Protein AF-A0A521Y432-F1 (afdb_monomer_lite)

Foldseek 3Di:
DPPPPAQPLPVQLVVCVVVVDDSVVSSVVSVVVRVVVVCCVPPVDDDPVNVVVVVVVVVVVVVVVVVVVVVVVVVVVVVVVVVVVVVVVVVVVVVVVVVVVVVVVVVVVVVVVVVVVVVVVVVVVVVVVVVVVVVVVVVVVVVVVVVVVVVVVVVVVVVVVVVVVVVVVVVVVVVVVVVVVVVVVVVVVVVVVVVVVVVD

Radius of gyration: 79.86 Å; chains: 1; bounding box: 146×49×210 Å

Sequence (200 aa):
MKARISFDTLAYANRLKAAGVDPKAAEAQAEVNADMIATLLNDALATKQDISELSLSTKQDIAEVNIQIRKVHSELIQEIKNTRSDLEHQIKEVRSDLEHQITETRSGLEKQIHETRSSLEKQIQETRSGLEKQVHETRSGLEKQIHETRSGLEKQIHETRSGLELKMSELETRLVFKLGAMIVATVTIAATLLSLLIKT

pLDDT: mean 93.16, std 9.38, range [40.12, 98.75]

Secondary structure (DSSP, 8-state):
--------HHHHHHHHHHTT--HHHHHHHHHHHHHHHHHIIIIIS--HHHHHHHHHHHHHHHHHHHHHHHHHHHHHHHHHHHHHHHHHHHHHHHHHHHHHHHHHHHHHHHHHHHHHHHHHHHHHHHHHHHHHHHHHHHHHHHHHHHHHHHHHHHHHHHHHHHHHHHHHHHHHHHHHHHHHHHHHHHHHHHHHHHHHHT--

Structure (mmCIF, N/CA/C/O backbone):
data_AF-A0A521Y432-F1
#
_entry.id   AF-A0A521Y432-F1
#
loop_
_atom_site.group_PDB
_atom_site.id
_atom_site.type_symbol
_atom_site.label_atom_id
_atom_site.label_alt_id
_atom_site.label_comp_id
_atom_site.label_asym_id
_atom_site.label_entity_id
_atom_site.label_seq_id
_atom_site.pdbx_PDB_ins_code
_atom_site.Cartn_x
_atom_site.Cartn_y
_atom_site.Cartn_z
_atom_site.occupancy
_atom_site.B_iso_or_equiv
_atom_site.auth_seq_id
_atom_site.auth_comp_id
_atom_site.auth_asym_id
_atom_site.auth_atom_id
_atom_site.pdbx_PDB_model_num
ATOM 1 N N . MET A 1 1 ? -41.759 -7.895 74.612 1.00 40.12 1 MET A N 1
ATOM 2 C CA . MET A 1 1 ? -42.434 -7.163 75.707 1.00 40.12 1 MET A CA 1
ATOM 3 C C . MET A 1 1 ? -42.753 -5.749 75.207 1.00 40.12 1 MET A C 1
ATOM 5 O O . MET A 1 1 ? -41.830 -4.964 75.014 1.00 40.12 1 MET A O 1
ATOM 9 N N . LYS A 1 2 ? -44.015 -5.452 74.845 1.00 50.03 2 LYS A N 1
ATOM 10 C CA . LYS A 1 2 ? -44.448 -4.079 74.505 1.00 50.03 2 LYS A CA 1
ATOM 11 C C . LYS A 1 2 ? -44.338 -3.261 75.794 1.00 50.03 2 LYS A C 1
ATOM 13 O O . LYS A 1 2 ? -45.049 -3.563 76.747 1.00 50.03 2 LYS A O 1
ATOM 18 N N . ALA A 1 3 ? -43.450 -2.273 75.847 1.00 50.00 3 ALA A N 1
ATOM 19 C CA . ALA A 1 3 ? -43.537 -1.251 76.881 1.00 50.00 3 ALA A CA 1
ATOM 20 C C . ALA A 1 3 ? -44.811 -0.452 76.581 1.00 50.00 3 ALA A C 1
ATOM 22 O O . ALA A 1 3 ? -44.839 0.333 75.637 1.00 50.00 3 ALA A O 1
ATOM 23 N N . ARG A 1 4 ? -45.902 -0.750 77.292 1.00 59.88 4 ARG A N 1
ATOM 24 C CA . ARG A 1 4 ? -47.123 0.052 77.228 1.00 59.88 4 ARG A CA 1
ATOM 25 C C . ARG A 1 4 ? -46.845 1.321 78.020 1.00 59.88 4 ARG A C 1
ATOM 27 O O . ARG A 1 4 ? -46.779 1.277 79.243 1.00 59.88 4 ARG A O 1
ATOM 34 N N . ILE A 1 5 ? -46.646 2.427 77.315 1.00 67.06 5 ILE A N 1
ATOM 35 C CA . ILE A 1 5 ? -46.766 3.750 77.918 1.00 67.06 5 ILE A CA 1
ATOM 36 C C . ILE A 1 5 ? -48.259 3.907 78.220 1.00 67.06 5 ILE A C 1
ATOM 38 O O . ILE A 1 5 ? -49.061 4.015 77.299 1.00 67.06 5 ILE A O 1
ATOM 42 N N . SER A 1 6 ? -48.647 3.796 79.489 1.00 71.75 6 SER A N 1
ATOM 43 C CA . SER A 1 6 ? -50.026 4.007 79.933 1.00 71.75 6 SER A CA 1
ATOM 44 C C . SER A 1 6 ? -50.148 5.396 80.544 1.00 71.75 6 SER A C 1
ATOM 46 O O . SER A 1 6 ? -49.403 5.728 81.467 1.00 71.75 6 SER A O 1
ATOM 48 N N . PHE A 1 7 ? -51.083 6.198 80.040 1.00 84.94 7 PHE A N 1
ATOM 49 C CA . PHE A 1 7 ? -51.450 7.463 80.661 1.00 84.94 7 PHE A CA 1
ATOM 50 C C . PHE A 1 7 ? -52.361 7.180 81.861 1.00 84.94 7 PHE A C 1
ATOM 52 O O . PHE A 1 7 ? -53.431 6.599 81.704 1.00 84.94 7 PHE A O 1
ATOM 59 N N . ASP A 1 8 ? -51.915 7.536 83.067 1.00 90.56 8 ASP A N 1
ATOM 60 C CA . ASP A 1 8 ? -52.717 7.388 84.283 1.00 90.56 8 ASP A CA 1
ATOM 61 C C . ASP A 1 8 ? -53.672 8.580 84.418 1.00 90.56 8 ASP A C 1
ATOM 63 O O . ASP A 1 8 ? -53.344 9.622 84.999 1.00 90.56 8 ASP A O 1
ATOM 67 N N . THR A 1 9 ? -54.861 8.414 83.841 1.00 92.00 9 THR A N 1
ATOM 68 C CA . THR A 1 9 ? -55.929 9.417 83.825 1.00 92.00 9 THR A CA 1
ATOM 69 C C . THR A 1 9 ? -56.328 9.851 85.238 1.00 92.00 9 THR A C 1
ATOM 71 O O . THR A 1 9 ? -56.570 11.036 85.472 1.00 92.00 9 THR A O 1
ATOM 74 N N . LEU A 1 10 ? -56.336 8.926 86.209 1.00 91.38 10 LEU A N 1
ATOM 75 C CA . LEU A 1 10 ? -56.737 9.207 87.590 1.00 91.38 10 LEU A CA 1
ATOM 76 C C . LEU A 1 10 ? -55.669 10.024 88.325 1.00 91.38 10 LEU A C 1
ATOM 78 O O . LEU A 1 10 ? -55.987 11.027 88.969 1.00 91.38 10 LEU A O 1
ATOM 82 N N . ALA A 1 11 ? -54.398 9.632 88.216 1.00 92.12 11 ALA A N 1
ATOM 83 C CA . ALA A 1 11 ? -53.298 10.391 88.805 1.00 92.12 11 ALA A CA 1
ATOM 84 C C . ALA A 1 11 ? -53.188 11.800 88.199 1.00 92.12 11 ALA A C 1
ATOM 86 O O . ALA A 1 11 ? -52.911 12.763 88.920 1.00 92.12 11 ALA A O 1
ATOM 87 N N . TYR A 1 12 ? -53.443 11.942 86.896 1.00 93.50 12 TYR A N 1
ATOM 88 C CA . TYR A 1 12 ? -53.460 13.236 86.218 1.00 93.50 12 TYR A CA 1
ATOM 89 C C . TYR A 1 12 ? -54.627 14.124 86.685 1.00 93.50 12 TYR A C 1
ATOM 91 O O . TYR A 1 12 ? -54.397 15.270 87.077 1.00 93.50 12 TYR A O 1
ATOM 99 N N . ALA A 1 13 ? -55.850 13.586 86.758 1.00 93.00 13 ALA A N 1
ATOM 100 C CA . ALA A 1 13 ? -57.012 14.307 87.284 1.00 93.00 13 ALA A CA 1
ATOM 101 C C . ALA A 1 13 ? -56.802 14.752 88.744 1.00 93.00 13 ALA A C 1
ATOM 103 O O . ALA A 1 13 ? -57.104 15.891 89.102 1.00 93.00 13 ALA A O 1
ATOM 104 N N . ASN A 1 14 ? -56.221 13.892 89.589 1.00 93.19 14 ASN A N 1
ATOM 105 C CA . ASN A 1 14 ? -55.919 14.220 90.986 1.00 93.19 14 ASN A CA 1
ATOM 106 C C . ASN A 1 14 ? -54.882 15.346 91.118 1.00 93.19 14 ASN A C 1
ATOM 108 O O . ASN A 1 14 ? -55.003 16.190 92.006 1.00 93.19 14 ASN A O 1
ATOM 112 N N . ARG A 1 15 ? -53.895 15.409 90.215 1.00 94.06 15 ARG A N 1
ATOM 113 C CA . ARG A 1 15 ? -52.938 16.526 90.156 1.00 94.06 15 ARG A CA 1
ATOM 114 C C . ARG A 1 15 ? -53.599 17.843 89.750 1.00 94.06 15 ARG A C 1
ATOM 116 O O . ARG A 1 15 ? -53.280 18.868 90.342 1.00 94.06 15 ARG A O 1
ATOM 123 N N . LEU A 1 16 ? -54.534 17.824 88.798 1.00 93.25 16 LEU A N 1
ATOM 124 C CA . LEU A 1 16 ? -55.293 19.018 88.402 1.00 93.25 16 LEU A CA 1
ATOM 125 C C . LEU A 1 16 ? -56.180 19.536 89.547 1.00 93.25 16 LEU A C 1
ATOM 127 O O . LEU A 1 16 ? -56.183 20.734 89.823 1.00 93.25 16 LEU A O 1
ATOM 131 N N . LYS A 1 17 ? -56.853 18.633 90.272 1.00 94.38 17 LYS A N 1
ATOM 132 C CA . LYS A 1 17 ? -57.637 18.969 91.476 1.00 94.38 17 LYS A CA 1
ATOM 133 C C . LYS A 1 17 ? -56.764 19.596 92.566 1.00 94.38 17 LYS A C 1
ATOM 135 O O . LYS A 1 17 ? -57.128 20.620 93.135 1.00 94.38 17 LYS A O 1
ATOM 140 N N . ALA A 1 18 ? -55.586 19.022 92.824 1.00 93.12 18 ALA A N 1
ATOM 141 C CA . ALA A 1 18 ? -54.623 19.567 93.784 1.00 93.12 18 ALA A CA 1
ATOM 142 C C . ALA A 1 18 ? -54.071 20.947 93.371 1.00 93.12 18 ALA A C 1
ATOM 144 O O . ALA A 1 18 ? -53.685 21.733 94.232 1.00 93.12 18 ALA A O 1
ATOM 145 N N . ALA A 1 19 ? -54.064 21.255 92.071 1.00 92.94 19 ALA A N 1
ATOM 146 C CA . ALA A 1 19 ? -53.695 22.558 91.521 1.00 92.94 19 ALA A CA 1
ATOM 147 C C . ALA A 1 19 ? -54.854 23.580 91.506 1.00 92.94 19 ALA A C 1
ATOM 149 O O . ALA A 1 19 ? -54.679 24.688 91.002 1.00 92.94 19 ALA A O 1
ATOM 150 N N . GLY A 1 20 ? -56.024 23.232 92.059 1.00 90.25 20 GLY A N 1
ATOM 151 C CA . GLY A 1 20 ? -57.172 24.135 92.195 1.00 90.25 20 GLY A CA 1
ATOM 152 C C . GLY A 1 20 ? -58.150 24.135 91.017 1.00 90.25 20 GLY A C 1
ATOM 153 O O . GLY A 1 20 ? -59.026 24.996 90.966 1.00 90.25 20 GLY A O 1
ATOM 154 N N . VAL A 1 21 ? -58.032 23.193 90.075 1.00 92.06 21 VAL A N 1
ATOM 155 C CA . VAL A 1 21 ? -59.022 23.007 89.001 1.00 92.06 21 VAL A CA 1
ATOM 156 C C . VAL A 1 21 ? -60.280 22.347 89.572 1.00 92.06 21 VAL A C 1
ATOM 158 O O . VAL A 1 21 ? -60.183 21.409 90.366 1.00 92.06 21 VAL A O 1
ATOM 161 N N . ASP A 1 22 ? -61.462 22.815 89.153 1.00 94.31 22 ASP A N 1
ATOM 162 C CA . ASP A 1 22 ? -62.746 22.223 89.551 1.00 94.31 22 ASP A CA 1
ATOM 163 C C . ASP A 1 22 ? -62.764 20.701 89.289 1.00 94.31 22 ASP A C 1
ATOM 165 O O . ASP A 1 22 ? -62.325 20.271 88.219 1.00 94.31 22 ASP A O 1
ATOM 169 N N . PRO A 1 23 ? -63.274 19.867 90.218 1.00 89.62 23 PRO A N 1
ATOM 170 C CA . PRO A 1 23 ? -63.219 18.415 90.084 1.00 89.62 23 PRO A CA 1
ATOM 171 C C . PRO A 1 23 ? -63.812 17.859 88.788 1.00 89.62 23 PRO A C 1
ATOM 173 O O . PRO A 1 23 ? -63.224 16.937 88.224 1.00 89.62 23 PRO A O 1
ATOM 176 N N . LYS A 1 24 ? -64.924 18.423 88.294 1.00 90.31 24 LYS A N 1
ATOM 177 C CA . LYS A 1 24 ? -65.547 17.968 87.042 1.00 90.31 24 LYS A CA 1
ATOM 178 C C . LYS A 1 24 ? -64.725 18.395 85.832 1.00 90.31 24 LYS A C 1
ATOM 180 O O . LYS A 1 24 ? -64.557 17.615 84.900 1.00 90.31 24 LYS A O 1
ATOM 185 N N . ALA A 1 25 ? -64.181 19.611 85.857 1.00 89.06 25 ALA A N 1
ATOM 186 C CA . ALA A 1 25 ? -63.304 20.100 84.796 1.00 89.06 25 ALA A CA 1
ATOM 187 C C . ALA A 1 25 ? -61.970 19.328 84.744 1.00 89.06 25 ALA A C 1
ATOM 189 O O . ALA A 1 25 ? -61.483 19.012 83.662 1.00 89.06 25 ALA A O 1
ATOM 190 N N . ALA A 1 26 ? -61.401 18.977 85.901 1.00 91.38 26 ALA A N 1
ATOM 191 C CA . ALA A 1 26 ? -60.173 18.193 86.014 1.00 91.38 26 ALA A CA 1
ATOM 192 C C . ALA A 1 26 ? -60.328 16.769 85.456 1.00 91.38 26 ALA A C 1
ATOM 194 O O . ALA A 1 26 ? -59.420 16.270 84.793 1.00 91.38 26 ALA A O 1
ATOM 195 N N . GLU A 1 27 ? -61.469 16.123 85.708 1.00 91.38 27 GLU A N 1
ATOM 196 C CA . GLU A 1 27 ? -61.798 14.803 85.152 1.00 91.38 27 GLU A CA 1
ATOM 197 C C . GLU A 1 27 ? -62.015 14.870 83.635 1.00 91.38 27 GLU A C 1
ATOM 199 O O . GLU A 1 27 ? -61.377 14.115 82.904 1.00 91.38 27 GLU A O 1
ATOM 204 N N . ALA A 1 28 ? -62.807 15.835 83.153 1.00 91.00 28 ALA A N 1
ATOM 205 C CA . ALA A 1 28 ? -63.055 16.019 81.722 1.00 91.00 28 ALA A CA 1
ATOM 206 C C . ALA A 1 28 ? -61.765 16.320 80.934 1.00 91.00 28 ALA A C 1
ATOM 208 O O . ALA A 1 28 ? -61.533 15.756 79.867 1.00 91.00 28 ALA A O 1
ATOM 209 N N . GLN A 1 29 ? -60.882 17.170 81.469 1.00 90.44 29 GLN A N 1
ATOM 210 C CA . GLN A 1 29 ? -59.591 17.472 80.843 1.00 90.44 29 GLN A CA 1
ATOM 211 C C . GLN A 1 29 ? -58.674 16.241 80.798 1.00 90.44 29 GLN A C 1
ATOM 213 O O . GLN A 1 29 ? -57.959 16.037 79.816 1.00 90.44 29 GLN A O 1
ATOM 218 N N . ALA A 1 30 ? -58.670 15.428 81.859 1.00 91.25 30 ALA A N 1
ATOM 219 C CA . ALA A 1 30 ? -57.880 14.204 81.915 1.00 91.25 30 ALA A CA 1
ATOM 220 C C . ALA A 1 30 ? -58.339 13.181 80.874 1.00 91.25 30 ALA A C 1
ATOM 222 O O . ALA A 1 30 ? -57.496 12.553 80.240 1.00 91.25 30 ALA A O 1
ATOM 223 N N . GLU A 1 31 ? -59.649 13.048 80.680 1.00 90.50 31 GLU A N 1
ATOM 224 C CA . GLU A 1 31 ? -60.254 12.131 79.715 1.00 90.50 31 GLU A CA 1
ATOM 225 C C . GLU A 1 31 ? -59.964 12.551 78.269 1.00 90.50 31 GLU A C 1
ATOM 227 O O . GLU A 1 31 ? -59.425 11.753 77.506 1.00 90.50 31 GLU A O 1
ATOM 232 N N . VAL A 1 32 ? -60.174 13.827 77.918 1.00 91.88 32 VAL A N 1
ATOM 233 C CA . VAL A 1 32 ? -59.846 14.342 76.573 1.00 91.88 32 VAL A CA 1
ATOM 234 C C . VAL A 1 32 ? -58.353 14.189 76.263 1.00 91.88 32 VAL A C 1
ATOM 236 O O . VAL A 1 32 ? -57.981 13.785 75.161 1.00 91.88 32 VAL A O 1
ATOM 239 N N . ASN A 1 33 ? -57.479 14.470 77.234 1.00 90.62 33 ASN A N 1
ATOM 240 C CA . ASN A 1 33 ? -56.038 14.298 77.049 1.00 90.62 33 ASN A CA 1
ATOM 241 C C . ASN A 1 33 ? -55.650 12.814 76.942 1.00 90.62 33 ASN A C 1
ATOM 243 O O . ASN A 1 33 ? -54.761 12.483 76.159 1.00 90.62 33 ASN A O 1
ATOM 247 N N . ALA A 1 34 ? -56.306 11.922 77.691 1.00 88.38 34 ALA A N 1
ATOM 248 C CA . ALA A 1 34 ? -56.087 10.481 77.596 1.00 88.38 34 ALA A CA 1
ATOM 249 C C . ALA A 1 34 ? -56.487 9.942 76.216 1.00 88.38 34 ALA A C 1
ATOM 251 O O . ALA A 1 34 ? -55.701 9.213 75.612 1.00 88.38 34 ALA A O 1
ATOM 252 N N . ASP A 1 35 ? -57.642 10.355 75.691 1.00 87.81 35 ASP A N 1
ATOM 253 C CA . ASP A 1 35 ? -58.122 9.977 74.357 1.00 87.81 35 ASP A CA 1
ATOM 254 C C . ASP A 1 35 ? -57.218 10.519 73.247 1.00 87.81 35 ASP A C 1
ATOM 256 O O . ASP A 1 35 ? -56.846 9.791 72.322 1.00 87.81 35 ASP A O 1
ATOM 260 N N . MET A 1 36 ? -56.785 11.777 73.355 1.00 86.88 36 MET A N 1
ATOM 261 C CA . MET A 1 36 ? -55.845 12.368 72.402 1.00 86.88 36 MET A CA 1
ATOM 262 C C . MET A 1 36 ? -54.494 11.638 72.421 1.00 86.88 36 MET A C 1
ATOM 264 O O . MET A 1 36 ? -53.943 11.331 71.364 1.00 86.88 36 MET A O 1
ATOM 268 N N . ILE A 1 37 ? -53.963 11.315 73.605 1.00 85.75 37 ILE A N 1
ATOM 269 C CA . ILE A 1 37 ? -52.715 10.551 73.749 1.00 85.75 37 ILE A CA 1
ATOM 270 C C . ILE A 1 37 ? -52.888 9.124 73.217 1.00 85.75 37 ILE A C 1
ATOM 272 O O . ILE A 1 37 ? -51.992 8.624 72.540 1.00 85.75 37 ILE A O 1
ATOM 276 N N . ALA A 1 38 ? -54.025 8.474 73.469 1.00 83.25 38 ALA A N 1
ATOM 277 C CA . ALA A 1 38 ? -54.322 7.147 72.940 1.00 83.25 38 ALA A CA 1
ATOM 278 C C . ALA A 1 38 ? -54.380 7.155 71.406 1.00 83.25 38 ALA A C 1
ATOM 280 O O . ALA A 1 38 ? -53.780 6.290 70.771 1.00 83.25 38 ALA A O 1
ATOM 281 N N . THR A 1 39 ? -55.023 8.164 70.819 1.00 84.31 39 THR A N 1
ATOM 282 C CA . THR A 1 39 ? -55.089 8.359 69.363 1.00 84.31 39 THR A CA 1
ATOM 283 C C . THR A 1 39 ? -53.691 8.581 68.779 1.00 84.31 39 THR A C 1
ATOM 285 O O . THR A 1 39 ? -53.292 7.901 67.839 1.00 84.31 39 THR A O 1
ATOM 288 N N . LEU A 1 40 ? -52.882 9.463 69.377 1.00 82.69 40 LEU A N 1
ATOM 289 C CA . LEU A 1 40 ? -51.507 9.717 68.926 1.00 82.69 40 LEU A CA 1
ATOM 290 C C . LEU A 1 40 ? -50.608 8.474 69.039 1.00 82.69 40 LEU A C 1
ATOM 292 O O . LEU A 1 40 ? -49.794 8.224 68.153 1.00 82.69 40 LEU A O 1
ATOM 296 N N . LEU A 1 41 ? -50.748 7.687 70.110 1.00 81.31 41 LEU A N 1
ATOM 297 C CA . LEU A 1 41 ? -49.954 6.474 70.330 1.00 81.31 41 LEU A CA 1
ATOM 298 C C . LEU A 1 41 ? -50.351 5.311 69.412 1.00 81.31 41 LEU A C 1
ATOM 300 O O . LEU A 1 41 ? -49.495 4.472 69.127 1.00 81.31 41 LEU A O 1
ATOM 304 N N . ASN A 1 42 ? -51.616 5.237 68.992 1.00 80.31 42 ASN A N 1
ATOM 305 C CA . ASN A 1 42 ? -52.126 4.130 68.183 1.00 80.31 42 ASN A CA 1
ATOM 306 C C . ASN A 1 42 ? -52.111 4.427 66.678 1.00 80.31 42 ASN A C 1
ATOM 308 O O . ASN A 1 42 ? -51.797 3.523 65.910 1.00 80.31 42 ASN A O 1
ATOM 312 N N . ASP A 1 43 ? -52.396 5.669 66.274 1.00 80.94 43 ASP A N 1
ATOM 313 C CA . ASP A 1 43 ? -52.687 5.987 64.869 1.00 80.94 43 ASP A CA 1
ATOM 314 C C . ASP A 1 43 ? -51.619 6.873 64.208 1.00 80.94 43 ASP A C 1
ATOM 316 O O . ASP A 1 43 ? -51.481 6.863 62.986 1.00 80.94 43 ASP A O 1
ATOM 320 N N . ALA A 1 44 ? -50.848 7.644 64.986 1.00 79.44 44 ALA A N 1
ATOM 321 C CA . ALA A 1 44 ? -49.883 8.608 64.441 1.00 79.44 44 ALA A CA 1
ATOM 322 C C . ALA A 1 44 ? -48.416 8.155 64.533 1.00 79.44 44 ALA A C 1
ATOM 324 O O . ALA A 1 44 ? -47.556 8.714 63.849 1.00 79.44 44 ALA A O 1
ATOM 325 N N . LEU A 1 45 ? -48.103 7.172 65.384 1.00 83.75 45 LEU A N 1
ATOM 326 C CA . LEU A 1 45 ? -46.733 6.717 65.615 1.00 83.75 45 LEU A CA 1
ATOM 327 C C . LEU A 1 45 ? -46.480 5.345 64.997 1.00 83.75 45 LEU A C 1
ATOM 329 O O . LEU A 1 45 ? -47.190 4.382 65.275 1.00 83.75 45 LEU A O 1
ATOM 333 N N . ALA A 1 46 ? -45.389 5.245 64.234 1.00 86.06 46 ALA A N 1
ATOM 334 C CA . ALA A 1 46 ? -44.892 3.966 63.748 1.00 86.06 46 ALA A CA 1
ATOM 335 C C . ALA A 1 46 ? -44.548 3.045 64.927 1.00 86.06 46 ALA A C 1
ATOM 337 O O . ALA A 1 46 ? -43.801 3.395 65.849 1.00 86.06 46 ALA A O 1
ATOM 338 N N . THR A 1 47 ? -45.082 1.834 64.884 1.00 85.62 47 THR A N 1
ATOM 339 C CA . THR A 1 47 ? -44.828 0.797 65.870 1.00 85.62 47 THR A CA 1
ATOM 340 C C . THR A 1 47 ? -43.478 0.120 65.619 1.00 85.62 47 THR A C 1
ATOM 342 O O . THR A 1 47 ? -42.868 0.212 64.553 1.00 85.62 47 THR A O 1
ATOM 345 N N . LYS A 1 48 ? -43.000 -0.652 66.605 1.00 87.56 48 LYS A N 1
ATOM 346 C CA . LYS A 1 48 ? -41.812 -1.507 66.419 1.00 87.56 48 LYS A CA 1
ATOM 347 C C . LYS A 1 48 ? -41.987 -2.524 65.288 1.00 87.56 48 LYS A C 1
ATOM 349 O O . LYS A 1 48 ? -40.988 -2.969 64.733 1.00 87.56 48 LYS A O 1
ATOM 354 N N . GLN A 1 49 ? -43.229 -2.918 65.004 1.00 88.50 49 GLN A N 1
ATOM 355 C CA . GLN A 1 49 ? -43.535 -3.839 63.920 1.00 88.50 49 GLN A CA 1
ATOM 356 C C . GLN A 1 49 ? -43.347 -3.143 62.571 1.00 88.50 49 GLN A C 1
ATOM 358 O O . GLN A 1 49 ? -42.578 -3.655 61.768 1.00 88.50 49 GLN A O 1
ATOM 363 N N . ASP A 1 50 ? -43.901 -1.941 62.388 1.00 90.56 50 ASP A N 1
ATOM 364 C CA . ASP A 1 50 ? -43.742 -1.156 61.152 1.00 90.56 50 ASP A CA 1
ATOM 365 C C . ASP A 1 50 ? -42.263 -0.896 60.834 1.00 90.56 50 ASP A C 1
ATOM 367 O O . ASP A 1 50 ? -41.807 -1.080 59.708 1.00 90.56 50 ASP A O 1
ATOM 371 N N . ILE A 1 51 ? -41.469 -0.548 61.856 1.00 93.88 51 ILE A N 1
ATOM 372 C CA . ILE A 1 51 ? -40.017 -0.355 61.707 1.00 93.88 51 ILE A CA 1
ATOM 373 C C . ILE A 1 51 ? -39.321 -1.669 61.318 1.00 93.88 51 ILE A C 1
ATOM 375 O O . ILE A 1 51 ? -38.383 -1.661 60.519 1.00 93.88 51 ILE A O 1
ATOM 379 N N . SER A 1 52 ? -39.750 -2.801 61.883 1.00 95.06 52 SER A N 1
ATOM 380 C CA . SER A 1 52 ? -39.187 -4.115 61.557 1.00 95.06 52 SER A CA 1
ATOM 381 C C . SER A 1 52 ? -39.533 -4.550 60.133 1.00 95.06 52 SER A C 1
ATOM 383 O O . SER A 1 52 ? -38.667 -5.084 59.445 1.00 95.06 52 SER A O 1
ATOM 385 N N . GLU A 1 53 ? -40.768 -4.322 59.690 1.00 96.06 53 GLU A N 1
ATOM 386 C CA . GLU A 1 53 ? -41.231 -4.616 58.331 1.00 96.06 53 GLU A CA 1
ATOM 387 C C . GLU A 1 53 ? -40.501 -3.742 57.310 1.00 96.06 53 GLU A C 1
ATOM 389 O O . GLU A 1 53 ? -39.933 -4.266 56.352 1.00 96.06 53 GLU A O 1
ATOM 394 N N . LEU A 1 54 ? -40.386 -2.436 57.576 1.00 96.88 54 LEU A N 1
ATOM 395 C CA . LEU A 1 54 ? -39.606 -1.524 56.743 1.00 96.88 54 LEU A CA 1
ATOM 396 C C . LEU A 1 54 ? -38.127 -1.930 56.691 1.00 96.88 54 LEU A C 1
ATOM 398 O O . LEU A 1 54 ? -37.534 -1.964 55.619 1.00 96.88 54 LEU A O 1
ATOM 402 N N . SER A 1 55 ? -37.520 -2.295 57.827 1.00 97.25 55 SER A N 1
ATOM 403 C CA . SER A 1 55 ? -36.130 -2.772 57.855 1.00 97.25 55 SER A CA 1
ATOM 404 C C . SER A 1 55 ? -35.938 -4.047 57.033 1.00 97.25 55 SER A C 1
ATOM 406 O O . SER A 1 55 ? -34.894 -4.211 56.397 1.00 97.25 55 SER A O 1
ATOM 408 N N . LEU A 1 56 ? -36.924 -4.947 57.044 1.00 97.75 56 LEU A N 1
ATOM 409 C CA . LEU A 1 56 ? -36.900 -6.163 56.241 1.00 97.75 56 LEU A CA 1
ATOM 410 C C . LEU A 1 56 ? -37.012 -5.838 54.746 1.00 97.75 56 LEU A C 1
ATOM 412 O O . LEU A 1 56 ? -36.177 -6.316 53.981 1.00 97.75 56 LEU A O 1
ATOM 416 N N . SER A 1 57 ? -37.964 -4.981 54.361 1.00 97.81 57 SER A N 1
ATOM 417 C CA . SER A 1 57 ? -38.142 -4.513 52.979 1.00 97.81 57 SER A CA 1
ATOM 418 C C . SER A 1 57 ? -36.861 -3.872 52.450 1.00 97.81 57 SER A C 1
ATOM 420 O O . SER A 1 57 ? -36.315 -4.320 51.451 1.00 97.81 57 SER A O 1
ATOM 422 N N . THR A 1 58 ? -36.278 -2.922 53.184 1.00 97.94 58 THR A N 1
ATOM 423 C CA . THR A 1 58 ? -35.038 -2.254 52.765 1.00 97.94 58 THR A CA 1
ATOM 424 C C . THR A 1 58 ? -33.871 -3.235 52.625 1.00 97.94 58 THR A C 1
ATOM 426 O O . THR A 1 58 ? -33.037 -3.093 51.733 1.00 97.94 58 THR A O 1
ATOM 429 N N . LYS A 1 59 ? -33.780 -4.260 53.486 1.00 98.19 59 LYS A N 1
ATOM 430 C CA . LYS A 1 59 ? -32.757 -5.313 53.342 1.00 98.19 59 LYS A CA 1
ATOM 431 C C . LYS A 1 59 ? -32.970 -6.146 52.080 1.00 98.19 59 LYS A C 1
ATOM 433 O O . LYS A 1 59 ? -31.982 -6.534 51.458 1.00 98.19 59 LYS A O 1
ATOM 438 N N . GLN A 1 60 ? -34.221 -6.428 51.723 1.00 98.19 60 GLN A N 1
ATOM 439 C CA . GLN A 1 60 ? -34.567 -7.131 50.489 1.00 98.19 60 GLN A CA 1
ATOM 440 C C . GLN A 1 60 ? -34.227 -6.277 49.263 1.00 98.19 60 GLN A C 1
ATOM 442 O O . GLN A 1 60 ? -33.513 -6.767 48.392 1.00 98.19 60 GLN A O 1
ATOM 447 N N . ASP A 1 61 ? -34.593 -4.994 49.258 1.00 98.44 61 ASP A N 1
ATOM 448 C CA . ASP A 1 61 ? -34.277 -4.059 48.170 1.00 98.44 61 ASP A CA 1
ATOM 449 C C . ASP A 1 61 ? -32.760 -3.923 47.968 1.00 98.44 61 ASP A C 1
ATOM 451 O O . ASP A 1 61 ? -32.252 -4.010 46.851 1.00 98.44 61 ASP A O 1
ATOM 455 N N . ILE A 1 62 ? -31.995 -3.787 49.059 1.00 98.44 62 ILE A N 1
ATOM 456 C CA . ILE A 1 62 ? -30.525 -3.754 49.005 1.00 98.44 62 ILE A CA 1
ATOM 457 C C . ILE A 1 62 ? -29.969 -5.065 48.434 1.00 98.44 62 ILE A C 1
ATOM 459 O O . ILE A 1 62 ? -29.007 -5.048 47.661 1.00 98.44 62 ILE A O 1
ATOM 463 N N . ALA A 1 63 ? -30.529 -6.216 48.815 1.00 98.25 63 ALA A N 1
ATOM 464 C CA . ALA A 1 63 ? -30.097 -7.503 48.281 1.00 98.25 63 ALA A CA 1
ATOM 465 C C . ALA A 1 63 ? -30.385 -7.613 46.776 1.00 98.25 63 ALA A C 1
ATOM 467 O O . ALA A 1 63 ? -29.511 -8.057 46.028 1.00 98.25 63 ALA A O 1
ATOM 468 N N . GLU A 1 64 ? -31.558 -7.162 46.329 1.00 98.56 64 GLU A N 1
ATOM 469 C CA . GLU A 1 64 ? -31.943 -7.138 44.920 1.00 98.56 64 GLU A CA 1
ATOM 470 C C . GLU A 1 64 ? -31.036 -6.214 44.101 1.00 98.56 64 GLU A C 1
ATOM 472 O O . GLU A 1 64 ? -30.447 -6.654 43.111 1.00 98.56 64 GLU A O 1
ATOM 477 N N . VAL A 1 65 ? -30.822 -4.977 44.553 1.00 98.56 65 VAL A N 1
ATOM 478 C CA . VAL A 1 65 ? -29.917 -4.023 43.894 1.00 98.56 65 VAL A CA 1
ATOM 479 C C . VAL A 1 65 ? -28.501 -4.592 43.797 1.00 98.56 65 VAL A C 1
ATOM 481 O O . VAL A 1 65 ? -27.878 -4.523 42.740 1.00 98.56 65 VAL A O 1
ATOM 484 N N . ASN A 1 66 ? -27.991 -5.241 44.847 1.00 98.56 66 ASN A N 1
ATOM 485 C CA . ASN A 1 66 ? -26.677 -5.889 44.800 1.00 98.56 66 ASN A CA 1
ATOM 486 C C . ASN A 1 66 ? -26.612 -7.049 43.791 1.00 98.56 66 ASN A C 1
ATOM 488 O O . ASN A 1 66 ? -25.563 -7.296 43.191 1.00 98.56 66 ASN A O 1
ATOM 492 N N . ILE A 1 67 ? -27.705 -7.793 43.600 1.00 98.50 67 ILE A N 1
ATOM 493 C CA . ILE A 1 67 ? -27.794 -8.821 42.553 1.00 98.50 67 ILE A CA 1
ATOM 494 C C . ILE A 1 67 ? -27.773 -8.165 41.169 1.00 98.50 67 ILE A C 1
ATOM 496 O O . ILE A 1 67 ? -26.987 -8.589 40.321 1.00 98.50 67 ILE A O 1
ATOM 500 N N . GLN A 1 68 ? -28.565 -7.113 40.957 1.00 98.56 68 GLN A N 1
ATOM 501 C CA . GLN A 1 68 ? -28.612 -6.383 39.688 1.00 98.56 68 GLN A CA 1
ATOM 502 C C . GLN A 1 68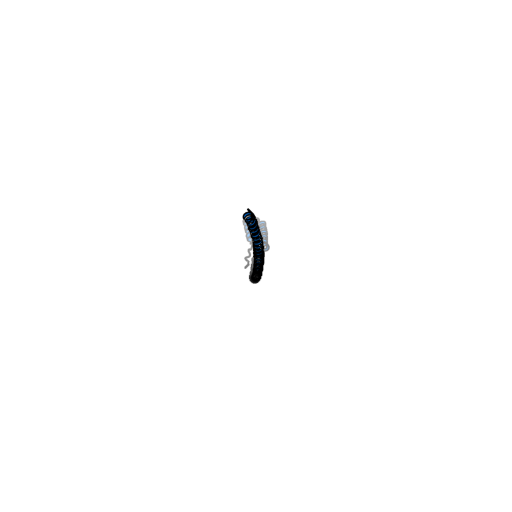 ? -27.253 -5.756 39.340 1.00 98.56 68 GLN A C 1
ATOM 504 O O . GLN A 1 68 ? -26.771 -5.934 38.223 1.00 98.56 68 GLN A O 1
ATOM 509 N N . ILE A 1 69 ? -26.575 -5.125 40.307 1.00 98.62 69 ILE A N 1
ATOM 510 C CA . ILE A 1 69 ? -25.222 -4.571 40.136 1.00 98.62 69 ILE A CA 1
ATOM 511 C C . ILE A 1 69 ? -24.241 -5.661 39.698 1.00 98.62 69 ILE A C 1
ATOM 513 O O . ILE A 1 69 ? -23.488 -5.465 38.745 1.00 98.62 69 ILE A O 1
ATOM 517 N N . ARG A 1 70 ? -24.251 -6.830 40.355 1.00 98.56 70 ARG A N 1
ATOM 518 C CA . ARG A 1 70 ? -23.369 -7.947 39.976 1.00 98.56 70 ARG A CA 1
ATOM 519 C C . ARG A 1 70 ? -23.661 -8.466 38.574 1.00 98.56 70 ARG A C 1
ATOM 521 O O . ARG A 1 70 ? -22.719 -8.784 37.850 1.00 98.56 70 ARG A O 1
ATOM 528 N N . LYS A 1 71 ? -24.938 -8.538 38.194 1.00 98.62 71 LYS A N 1
ATOM 529 C CA . LYS A 1 71 ? -25.355 -8.956 36.854 1.00 98.62 71 LYS A CA 1
ATOM 530 C C . LYS A 1 71 ? -24.831 -7.989 35.792 1.00 98.62 71 LYS A C 1
ATOM 532 O O . LYS A 1 71 ? -24.081 -8.420 34.924 1.00 98.62 71 LYS A O 1
ATOM 537 N N . VAL A 1 72 ? -25.126 -6.695 35.928 1.00 98.69 72 VAL A N 1
ATOM 538 C CA . VAL A 1 72 ? -24.668 -5.653 34.992 1.00 98.69 72 VAL A CA 1
ATOM 539 C C . VAL A 1 72 ? -23.143 -5.620 34.908 1.00 98.69 72 VAL A C 1
ATOM 541 O O . VAL A 1 72 ? -22.580 -5.560 33.821 1.00 98.69 72 VAL A O 1
ATOM 544 N N . HIS A 1 73 ? -22.448 -5.725 36.042 1.00 98.56 73 HIS A N 1
ATOM 545 C CA . HIS A 1 73 ? -20.988 -5.765 36.065 1.00 98.56 73 HIS A CA 1
ATOM 546 C C . HIS A 1 73 ? -20.427 -6.982 35.312 1.00 98.56 73 HIS A C 1
ATOM 548 O O . HIS A 1 73 ? -19.452 -6.863 34.572 1.00 98.56 73 HIS A O 1
ATOM 554 N N . SER A 1 74 ? -21.044 -8.157 35.473 1.00 98.56 74 SER A N 1
ATOM 555 C CA . SER A 1 74 ? -20.646 -9.359 34.737 1.00 98.56 74 SER A CA 1
ATOM 556 C C . SER A 1 74 ? -20.906 -9.233 33.234 1.00 98.56 74 SER A C 1
ATOM 558 O O . SER A 1 74 ? -20.062 -9.647 32.440 1.00 98.56 74 SER A O 1
ATOM 560 N N . GLU A 1 75 ? -22.052 -8.675 32.844 1.00 98.69 75 GLU A N 1
ATOM 561 C CA . GLU A 1 75 ? -22.417 -8.433 31.442 1.00 98.69 75 GLU A CA 1
ATOM 562 C C . GLU A 1 75 ? -21.441 -7.450 30.787 1.00 98.69 75 GLU A C 1
ATOM 564 O O . GLU A 1 75 ? -20.880 -7.759 29.737 1.00 98.69 75 GLU A O 1
ATOM 569 N N . LEU A 1 76 ? -21.127 -6.340 31.461 1.00 98.69 76 LEU A N 1
ATOM 570 C CA . LEU A 1 76 ? -20.175 -5.344 30.973 1.00 98.69 76 LEU A CA 1
ATOM 571 C C . LEU A 1 76 ? -18.760 -5.920 30.816 1.00 98.69 76 LEU A C 1
ATOM 573 O O . LEU A 1 76 ? -18.091 -5.659 29.818 1.00 98.69 76 LEU A O 1
ATOM 577 N N . ILE A 1 77 ? -18.293 -6.744 31.763 1.00 98.69 77 ILE A N 1
ATOM 578 C CA . ILE A 1 77 ? -17.002 -7.441 31.620 1.00 98.69 77 ILE A CA 1
ATOM 579 C C . ILE A 1 77 ? -17.000 -8.329 30.376 1.00 98.69 77 ILE A C 1
ATOM 581 O O . ILE A 1 77 ? -15.990 -8.393 29.671 1.00 98.69 77 ILE A O 1
ATOM 585 N N . GLN A 1 78 ? -18.099 -9.038 30.118 1.00 98.62 78 GLN A N 1
ATOM 586 C CA . GLN A 1 78 ? -18.188 -9.919 28.963 1.00 98.62 78 GLN A CA 1
ATOM 587 C C . GLN A 1 78 ? -18.222 -9.126 27.652 1.00 98.62 78 GLN A C 1
ATOM 589 O O . GLN A 1 78 ? -17.516 -9.484 26.712 1.00 98.62 78 GLN A O 1
ATOM 594 N N . GLU A 1 79 ? -18.965 -8.023 27.604 1.00 98.69 79 GLU A N 1
ATOM 595 C CA . GLU A 1 79 ? -19.039 -7.139 26.440 1.00 98.69 79 GLU A CA 1
ATOM 596 C C . GLU A 1 79 ? -17.686 -6.486 26.125 1.00 98.69 79 GLU A C 1
ATOM 598 O O . GLU A 1 79 ? -17.255 -6.479 24.970 1.00 98.69 79 GLU A O 1
ATOM 603 N N . ILE A 1 80 ? -16.953 -6.038 27.153 1.00 98.62 80 ILE A N 1
ATOM 604 C CA . ILE A 1 80 ? -15.590 -5.508 27.005 1.00 98.62 80 ILE A CA 1
ATOM 605 C C . ILE A 1 80 ? -14.649 -6.583 26.449 1.00 98.62 80 ILE A C 1
ATOM 607 O O . ILE A 1 80 ? -13.848 -6.301 25.557 1.00 98.62 80 ILE A O 1
ATOM 611 N N . LYS A 1 81 ? -14.731 -7.822 26.954 1.00 98.69 81 LYS A N 1
ATOM 612 C CA . LYS A 1 81 ? -13.910 -8.938 26.453 1.00 98.69 81 LYS A CA 1
ATOM 613 C C . LYS A 1 81 ? -14.215 -9.259 24.993 1.00 98.69 81 LYS A C 1
ATOM 615 O O . LYS A 1 81 ? -13.276 -9.432 24.220 1.00 98.69 81 LYS A O 1
ATOM 620 N N . ASN A 1 82 ? -15.493 -9.315 24.628 1.00 98.56 82 ASN A N 1
ATOM 621 C CA . ASN A 1 82 ? -15.920 -9.594 23.259 1.00 98.56 82 ASN A CA 1
ATOM 622 C C . ASN A 1 82 ? -15.448 -8.482 22.316 1.00 98.56 82 ASN A C 1
ATOM 624 O O . ASN A 1 82 ? -14.718 -8.760 21.373 1.00 98.56 82 ASN A O 1
ATOM 628 N N . THR A 1 83 ? -15.729 -7.221 22.658 1.00 98.62 83 THR A N 1
ATOM 629 C CA . THR A 1 83 ? -15.281 -6.051 21.884 1.00 98.62 83 THR A CA 1
ATOM 630 C C . THR A 1 83 ? -13.767 -6.049 21.691 1.00 98.62 83 THR A C 1
ATOM 632 O O . THR A 1 83 ? -13.271 -5.799 20.595 1.00 98.62 83 THR A O 1
ATOM 635 N N . ARG A 1 84 ? -13.003 -6.357 22.745 1.00 98.69 84 ARG A N 1
ATOM 636 C CA . ARG A 1 84 ? -11.543 -6.448 22.650 1.00 98.69 84 ARG A CA 1
ATOM 637 C C . ARG A 1 84 ? -11.102 -7.559 21.698 1.00 98.69 84 ARG A C 1
ATOM 639 O O . ARG A 1 84 ? -10.207 -7.326 20.893 1.00 98.69 84 ARG A O 1
ATOM 646 N N . SER A 1 85 ? -11.709 -8.739 21.793 1.00 98.62 85 SER A N 1
ATOM 647 C CA . SER A 1 85 ? -11.407 -9.866 20.906 1.00 98.62 85 SER A CA 1
ATOM 648 C C . SER A 1 85 ? -11.709 -9.528 19.444 1.00 98.62 85 SER A C 1
ATOM 650 O O . SER A 1 85 ? -10.890 -9.805 18.568 1.00 98.62 85 SER A O 1
ATOM 652 N N . ASP A 1 86 ? -12.844 -8.880 19.185 1.00 98.69 86 ASP A N 1
ATOM 653 C CA . ASP A 1 86 ? -13.256 -8.476 17.841 1.00 98.69 86 ASP A CA 1
ATOM 654 C C . ASP A 1 86 ? -12.297 -7.432 17.257 1.00 98.69 86 ASP A C 1
ATOM 656 O O . ASP A 1 86 ? -11.856 -7.559 16.115 1.00 98.69 86 ASP A O 1
ATOM 660 N N . LEU A 1 87 ? -11.888 -6.441 18.058 1.00 98.69 87 LEU A N 1
ATOM 661 C CA . LEU A 1 87 ? -10.883 -5.456 17.651 1.00 98.69 87 LEU A CA 1
ATOM 662 C C . LEU A 1 87 ? -9.518 -6.103 17.386 1.00 98.69 87 LEU A C 1
ATOM 664 O O . LEU A 1 87 ? -8.856 -5.764 16.407 1.00 98.69 87 LEU A O 1
ATOM 668 N N . GLU A 1 88 ? -9.086 -7.051 18.221 1.00 98.75 88 GLU A N 1
ATOM 669 C CA . GLU A 1 88 ? -7.844 -7.800 17.998 1.00 98.75 88 GLU A CA 1
ATOM 670 C C . GLU A 1 88 ? -7.898 -8.615 16.693 1.00 98.75 88 GLU A C 1
ATOM 672 O O . GLU A 1 88 ? -6.889 -8.692 15.985 1.00 98.75 88 GLU A O 1
ATOM 677 N N . HIS A 1 89 ? -9.057 -9.184 16.344 1.00 98.56 89 HIS A N 1
ATOM 678 C CA . HIS A 1 89 ? -9.267 -9.866 15.065 1.00 98.56 89 HIS A CA 1
ATOM 679 C C . HIS A 1 89 ? -9.200 -8.891 13.884 1.00 98.56 89 HIS A C 1
ATOM 681 O O . HIS A 1 89 ? -8.407 -9.103 12.968 1.00 98.56 89 HIS A O 1
ATOM 687 N N . GLN A 1 90 ? -9.961 -7.793 13.928 1.00 98.69 90 GLN A N 1
ATOM 688 C CA . GLN A 1 90 ? -9.980 -6.782 12.863 1.00 98.69 90 GLN A CA 1
ATOM 689 C C . GLN A 1 90 ? -8.591 -6.183 12.616 1.00 98.69 90 GLN A C 1
ATOM 691 O O . GLN A 1 90 ? -8.183 -6.000 11.473 1.00 98.69 90 GLN A O 1
ATOM 696 N N . ILE A 1 91 ? -7.817 -5.927 13.676 1.00 98.62 91 ILE A N 1
ATOM 697 C CA . ILE A 1 91 ? -6.438 -5.435 13.545 1.00 98.62 91 ILE A CA 1
ATOM 698 C C . ILE A 1 91 ? -5.553 -6.452 12.814 1.00 98.62 91 ILE A C 1
ATOM 700 O O . ILE A 1 91 ? -4.714 -6.054 12.005 1.00 98.62 91 ILE A O 1
ATOM 704 N N . LYS A 1 92 ? -5.699 -7.752 13.096 1.00 98.62 92 LYS A N 1
ATOM 705 C CA . LYS A 1 92 ? -4.930 -8.802 12.407 1.00 98.62 92 LYS A CA 1
ATOM 706 C C . LYS A 1 92 ? -5.314 -8.908 10.935 1.00 98.62 92 LYS A C 1
ATOM 708 O O . LYS A 1 92 ? -4.421 -9.009 10.102 1.00 98.62 92 LYS A O 1
ATOM 713 N N . GLU A 1 93 ? -6.606 -8.851 10.636 1.00 98.69 93 GLU A N 1
ATOM 714 C CA . GLU A 1 93 ? -7.134 -8.895 9.271 1.00 98.69 93 GLU A CA 1
ATOM 715 C C . GLU A 1 93 ? -6.614 -7.713 8.443 1.00 98.69 93 GLU A C 1
ATOM 717 O O . GLU A 1 93 ? -5.934 -7.918 7.442 1.00 98.69 93 GLU A O 1
ATOM 722 N N . VAL A 1 94 ? -6.769 -6.483 8.947 1.00 98.75 94 VAL A N 1
ATOM 723 C CA . VAL A 1 94 ? -6.251 -5.272 8.286 1.00 98.75 94 VAL A CA 1
ATOM 724 C C . VAL A 1 94 ? -4.734 -5.335 8.079 1.00 98.75 94 VAL A C 1
ATOM 726 O O . VAL A 1 94 ? -4.233 -4.909 7.040 1.00 98.75 94 VAL A O 1
ATOM 729 N N . ARG A 1 95 ? -3.973 -5.864 9.047 1.00 98.69 95 ARG A N 1
ATOM 730 C CA . ARG A 1 95 ? -2.518 -6.039 8.892 1.00 98.69 95 ARG A CA 1
ATOM 731 C C . ARG A 1 95 ? -2.175 -7.031 7.786 1.00 98.69 95 ARG A C 1
ATOM 733 O O . ARG A 1 95 ? -1.313 -6.724 6.971 1.00 98.69 95 ARG A O 1
ATOM 740 N N . SER A 1 96 ? -2.853 -8.175 7.753 1.00 98.56 96 SER A N 1
ATOM 741 C CA . SER A 1 96 ? -2.656 -9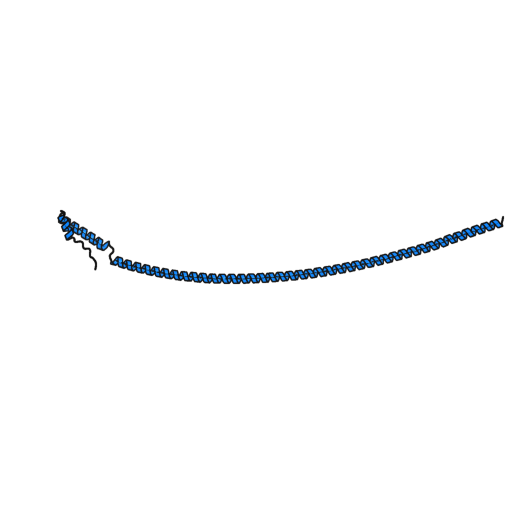.194 6.720 1.00 98.56 96 SER A CA 1
ATOM 742 C C . SER A 1 96 ? -2.964 -8.643 5.326 1.00 98.56 96 SER A C 1
ATOM 744 O O . SER A 1 96 ? -2.182 -8.835 4.395 1.00 98.56 96 SER A O 1
ATOM 746 N N . ASP A 1 97 ? -4.062 -7.900 5.187 1.00 98.69 97 ASP A N 1
ATOM 747 C CA . ASP A 1 97 ? -4.454 -7.286 3.917 1.00 98.69 97 ASP A CA 1
ATOM 748 C C . ASP A 1 97 ? -3.432 -6.246 3.446 1.00 98.69 97 ASP A C 1
ATOM 750 O O . ASP A 1 97 ? -3.051 -6.228 2.273 1.00 98.69 97 ASP A O 1
ATOM 754 N N . LEU A 1 98 ? -2.928 -5.409 4.359 1.00 98.62 98 LEU A N 1
ATOM 755 C CA . LEU A 1 98 ? -1.878 -4.438 4.044 1.00 98.62 98 LEU A CA 1
ATOM 756 C C . LEU A 1 98 ? -0.565 -5.120 3.639 1.00 98.62 98 LEU A C 1
ATOM 758 O O . LEU A 1 98 ? 0.073 -4.689 2.679 1.00 98.62 98 LEU A O 1
ATOM 762 N N . GLU A 1 99 ? -0.159 -6.191 4.325 1.00 98.69 99 GLU A N 1
ATOM 763 C CA . GLU A 1 99 ? 1.029 -6.974 3.959 1.00 98.69 99 GLU A CA 1
ATOM 764 C C . GLU A 1 99 ? 0.897 -7.586 2.555 1.00 98.69 99 GLU A C 1
ATOM 766 O O . GLU A 1 99 ? 1.844 -7.534 1.758 1.00 98.69 99 GLU A O 1
ATOM 771 N N . HIS A 1 100 ? -0.291 -8.100 2.219 1.00 98.50 100 HIS A N 1
ATOM 772 C CA . HIS A 1 100 ? -0.589 -8.613 0.884 1.00 98.50 100 HIS A CA 1
ATOM 773 C C . HIS A 1 100 ? -0.500 -7.507 -0.177 1.00 98.50 100 HIS A C 1
ATOM 775 O O . HIS A 1 100 ? 0.224 -7.659 -1.163 1.00 98.50 100 HIS A O 1
ATOM 781 N N . GLN A 1 101 ? -1.166 -6.368 0.038 1.00 98.69 101 GLN A N 1
ATOM 782 C CA . GLN A 1 101 ? -1.152 -5.235 -0.899 1.00 98.69 101 GLN A CA 1
ATOM 783 C C . GLN A 1 101 ? 0.258 -4.677 -1.129 1.00 98.69 101 GLN A C 1
ATOM 785 O O . GLN A 1 101 ? 0.621 -4.349 -2.263 1.00 98.69 101 GLN A O 1
ATOM 790 N N . ILE A 1 102 ? 1.078 -4.592 -0.076 1.00 98.56 102 ILE A N 1
ATOM 791 C CA . ILE A 1 102 ? 2.480 -4.166 -0.183 1.00 98.56 102 ILE A CA 1
ATOM 792 C C . ILE A 1 102 ? 3.271 -5.147 -1.054 1.00 98.56 102 ILE A C 1
ATOM 794 O O . ILE A 1 102 ? 4.032 -4.723 -1.928 1.00 98.56 102 ILE A O 1
ATOM 798 N N . THR A 1 103 ? 3.085 -6.450 -0.843 1.00 98.62 103 THR A N 1
ATOM 799 C CA . THR A 1 103 ? 3.780 -7.501 -1.599 1.00 98.62 103 THR A CA 1
ATOM 800 C C . THR A 1 103 ? 3.383 -7.487 -3.074 1.00 98.62 103 THR A C 1
ATOM 802 O O . THR A 1 103 ? 4.253 -7.508 -3.947 1.00 98.62 103 THR A O 1
ATOM 805 N N . GLU A 1 104 ? 2.087 -7.380 -3.361 1.00 98.69 104 GLU A N 1
ATOM 806 C CA . GLU A 1 104 ? 1.556 -7.291 -4.721 1.00 98.69 104 GLU A CA 1
ATOM 807 C C . GLU A 1 104 ? 2.070 -6.040 -5.443 1.00 98.69 104 GLU A C 1
ATOM 809 O O . GLU A 1 104 ? 2.607 -6.133 -6.549 1.00 98.69 104 GLU A O 1
ATOM 814 N N . THR A 1 105 ? 2.007 -4.879 -4.783 1.00 98.62 105 THR A N 1
ATOM 815 C CA . THR A 1 105 ? 2.516 -3.614 -5.334 1.00 98.62 105 THR A CA 1
ATOM 816 C C . THR A 1 105 ? 4.005 -3.710 -5.647 1.00 98.62 105 THR A C 1
ATOM 818 O O . THR A 1 105 ? 4.447 -3.314 -6.727 1.00 98.62 105 THR A O 1
ATOM 821 N N . ARG A 1 106 ? 4.797 -4.271 -4.726 1.00 98.69 106 ARG A N 1
ATOM 822 C CA . ARG A 1 106 ? 6.237 -4.452 -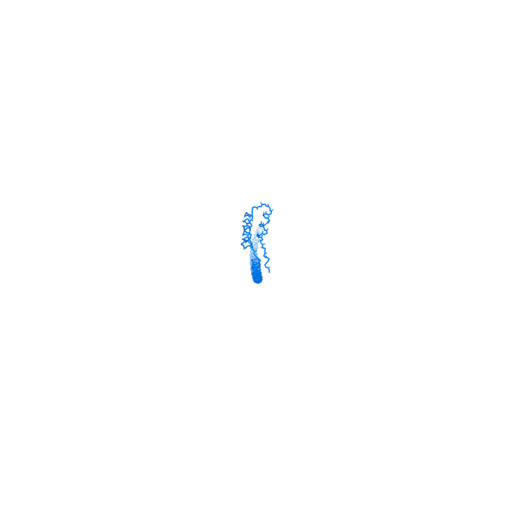4.922 1.00 98.69 106 ARG A CA 1
ATOM 823 C C . ARG A 1 106 ? 6.534 -5.366 -6.107 1.00 98.69 106 ARG A C 1
ATOM 825 O O . ARG A 1 106 ? 7.363 -5.010 -6.941 1.00 98.69 106 ARG A O 1
ATOM 832 N N . SER A 1 107 ? 5.842 -6.499 -6.208 1.00 98.44 107 SER A N 1
ATOM 833 C CA . SER A 1 107 ? 6.003 -7.427 -7.330 1.00 98.44 107 SER A CA 1
ATOM 834 C C . SER A 1 107 ? 5.634 -6.771 -8.667 1.00 98.44 107 SER A C 1
ATOM 836 O O . SER A 1 107 ? 6.370 -6.900 -9.649 1.00 98.44 107 SER A O 1
ATOM 838 N N . GLY A 1 108 ? 4.546 -5.995 -8.694 1.00 98.69 108 GLY A N 1
ATOM 839 C CA . GLY A 1 108 ? 4.134 -5.223 -9.866 1.00 98.69 108 GLY A CA 1
ATOM 840 C C . GLY A 1 108 ? 5.194 -4.212 -10.312 1.00 98.69 108 GLY A C 1
ATOM 841 O O . GLY A 1 108 ? 5.536 -4.159 -11.495 1.00 98.69 108 GLY A O 1
ATOM 842 N N . LEU A 1 109 ? 5.770 -3.459 -9.370 1.00 98.69 109 LEU A N 1
ATOM 843 C CA . LEU A 1 109 ? 6.847 -2.506 -9.653 1.00 98.69 109 LEU A CA 1
ATOM 844 C C . LEU A 1 109 ? 8.124 -3.201 -10.142 1.00 98.69 109 LEU A C 1
ATOM 846 O O . LEU A 1 109 ? 8.743 -2.741 -11.101 1.00 98.69 109 LEU A O 1
ATOM 850 N N . GLU A 1 110 ? 8.513 -4.321 -9.529 1.00 98.69 110 GLU A N 1
ATOM 851 C CA . GLU A 1 110 ? 9.673 -5.110 -9.961 1.00 98.69 110 GLU A CA 1
ATOM 852 C C . GLU A 1 110 ? 9.504 -5.595 -11.410 1.00 98.69 110 GLU A C 1
ATOM 854 O O . GLU A 1 110 ? 10.427 -5.454 -12.220 1.00 98.69 110 GLU A O 1
ATOM 859 N N . LYS A 1 111 ? 8.305 -6.069 -11.771 1.00 98.62 111 LYS A N 1
ATOM 860 C CA . LYS A 1 111 ? 7.969 -6.468 -13.144 1.00 98.62 111 LYS A CA 1
ATOM 861 C C . LYS A 1 111 ? 8.064 -5.296 -14.125 1.00 98.62 111 LYS A C 1
ATOM 863 O O . LYS A 1 111 ? 8.745 -5.417 -15.142 1.00 98.62 111 LYS A O 1
ATOM 868 N N . GLN A 1 112 ? 7.458 -4.150 -13.804 1.00 98.69 112 GLN A N 1
ATOM 869 C CA . GLN A 1 112 ? 7.499 -2.952 -14.656 1.00 98.69 112 GLN A CA 1
ATOM 870 C C . GLN A 1 112 ? 8.926 -2.439 -14.882 1.00 98.69 112 GLN A C 1
ATOM 872 O O . GLN A 1 112 ? 9.285 -2.051 -15.998 1.00 98.69 112 GLN A O 1
ATOM 877 N N . ILE A 1 113 ? 9.764 -2.459 -13.840 1.00 98.62 113 ILE A N 1
ATOM 878 C CA . ILE A 1 113 ? 11.183 -2.100 -13.949 1.00 98.62 113 ILE A CA 1
ATOM 879 C C . ILE A 1 113 ? 11.897 -3.054 -14.912 1.00 98.62 113 ILE A C 1
ATOM 881 O O . ILE A 1 113 ? 12.689 -2.605 -15.744 1.00 98.62 113 ILE A O 1
ATOM 885 N N . HIS A 1 114 ? 11.628 -4.357 -14.816 1.00 98.56 114 HIS A N 1
ATOM 886 C CA . HIS A 1 114 ? 12.260 -5.359 -15.671 1.00 98.56 114 HIS A CA 1
ATOM 887 C C . HIS A 1 114 ? 11.853 -5.204 -17.142 1.00 98.56 114 HIS A C 1
ATOM 889 O O . HIS A 1 114 ? 12.715 -5.173 -18.021 1.00 98.56 114 HIS A O 1
ATOM 895 N N . GLU A 1 115 ? 10.559 -5.017 -17.404 1.00 98.69 115 GLU A N 1
ATOM 896 C CA . GLU A 1 115 ? 10.020 -4.774 -18.747 1.00 98.69 115 GLU A CA 1
ATOM 897 C C . GLU A 1 115 ? 10.596 -3.493 -19.362 1.00 98.69 115 GLU A C 1
ATOM 899 O O . GLU A 1 115 ? 11.064 -3.503 -20.502 1.00 98.69 115 GLU A O 1
ATOM 904 N N . THR A 1 116 ? 10.656 -2.409 -18.581 1.00 98.69 116 THR A N 1
ATOM 905 C CA . THR A 1 116 ? 11.235 -1.133 -19.024 1.00 98.69 116 THR A CA 1
ATOM 906 C C . THR A 1 116 ? 12.713 -1.288 -19.379 1.00 98.69 116 THR A C 1
ATOM 908 O O . THR A 1 116 ? 13.145 -0.827 -20.436 1.00 98.69 116 THR A O 1
ATOM 911 N N . ARG A 1 117 ? 13.500 -1.968 -18.532 1.00 98.75 117 ARG A N 1
ATOM 912 C CA . ARG A 1 117 ? 14.926 -2.226 -18.797 1.00 98.75 117 ARG A CA 1
ATOM 913 C C . ARG A 1 117 ? 15.128 -3.045 -20.066 1.00 98.75 117 ARG A C 1
ATOM 915 O O . ARG A 1 117 ? 15.944 -2.659 -20.897 1.00 98.75 117 ARG A O 1
ATOM 922 N N . SER A 1 118 ? 14.363 -4.121 -20.236 1.00 98.62 118 SER A N 1
ATOM 923 C CA . SER A 1 118 ? 14.450 -4.973 -21.426 1.00 98.62 118 SER A CA 1
ATOM 924 C C . SER A 1 118 ? 14.089 -4.207 -22.703 1.00 98.62 118 SER A C 1
ATOM 926 O O . SER A 1 118 ? 14.795 -4.301 -23.708 1.00 98.62 118 SER A O 1
ATOM 928 N N . SER A 1 119 ? 13.041 -3.378 -22.654 1.00 98.62 119 SER A N 1
ATOM 929 C CA . SER A 1 119 ? 12.655 -2.523 -23.779 1.00 98.62 119 SER A CA 1
ATOM 930 C C . SER A 1 119 ? 13.751 -1.518 -24.141 1.00 98.62 119 SER A C 1
ATOM 932 O O . SER A 1 119 ? 14.060 -1.348 -25.320 1.00 98.62 119 SER A O 1
ATOM 934 N N . LEU A 1 120 ? 14.354 -0.859 -23.147 1.00 98.62 120 LEU A N 1
ATOM 935 C CA . LEU A 1 120 ? 15.448 0.089 -23.374 1.00 98.62 120 LEU A CA 1
ATOM 936 C C . LEU A 1 120 ? 16.685 -0.599 -23.954 1.00 98.62 120 LEU A C 1
ATOM 938 O O . LEU A 1 120 ? 17.293 -0.078 -24.885 1.00 98.62 120 LEU A O 1
ATOM 942 N N . GLU A 1 121 ? 17.039 -1.781 -23.454 1.00 98.69 121 GLU A N 1
ATOM 943 C CA . GLU A 1 121 ? 18.161 -2.556 -23.982 1.00 98.69 121 GLU A CA 1
ATOM 944 C C . GLU A 1 121 ? 17.948 -2.914 -25.457 1.00 98.69 121 GLU A C 1
ATOM 946 O O . GLU A 1 121 ? 18.841 -2.706 -26.280 1.00 98.69 121 GLU A O 1
ATOM 951 N N . LYS A 1 122 ? 16.736 -3.347 -25.823 1.00 98.62 122 LYS A N 1
ATOM 952 C CA . LYS A 1 122 ? 16.378 -3.615 -27.220 1.00 98.62 122 LYS A CA 1
ATOM 953 C C . LYS A 1 122 ? 16.504 -2.363 -28.098 1.00 98.62 122 LYS A C 1
ATOM 955 O O . LYS A 1 122 ? 17.133 -2.429 -29.151 1.00 98.62 122 LYS A O 1
ATOM 960 N N . GLN A 1 123 ? 15.975 -1.222 -27.651 1.00 98.75 123 GLN A N 1
ATOM 961 C CA . GLN A 1 123 ? 16.072 0.046 -28.389 1.00 98.75 123 GLN A CA 1
ATOM 962 C C . GLN A 1 123 ? 17.525 0.498 -28.590 1.00 98.75 123 GLN A C 1
ATOM 964 O O . GLN A 1 123 ? 17.881 0.991 -29.663 1.00 98.75 123 GLN A O 1
ATOM 969 N N . ILE A 1 124 ? 18.381 0.310 -27.580 1.00 98.62 124 ILE A N 1
ATOM 970 C CA . ILE A 1 124 ? 19.814 0.612 -27.673 1.00 98.62 124 ILE A CA 1
ATOM 971 C C . ILE A 1 124 ? 20.479 -0.269 -28.737 1.00 98.62 124 ILE A C 1
ATOM 973 O O . ILE A 1 124 ? 21.227 0.249 -29.568 1.00 98.62 124 ILE A O 1
ATOM 977 N N . GLN A 1 125 ? 20.194 -1.575 -28.753 1.00 98.56 125 GLN A N 1
ATOM 978 C CA . GLN A 1 125 ? 20.759 -2.497 -29.746 1.00 98.56 125 GLN A CA 1
ATOM 979 C C . GLN A 1 125 ? 20.296 -2.169 -31.170 1.00 98.56 125 GLN A C 1
ATOM 981 O O . GLN A 1 125 ? 21.114 -2.122 -32.089 1.00 98.56 125 GLN A O 1
ATOM 986 N N . GLU A 1 126 ? 19.006 -1.882 -31.354 1.00 98.69 126 GLU A N 1
ATOM 987 C CA . GLU A 1 126 ? 18.448 -1.481 -32.651 1.00 98.69 126 GLU A CA 1
ATOM 988 C C . GLU A 1 126 ? 19.087 -0.183 -33.159 1.00 98.69 126 GLU A C 1
ATOM 990 O O . GLU A 1 126 ? 19.525 -0.112 -34.309 1.00 98.69 126 GLU A O 1
ATOM 995 N N . THR A 1 127 ? 19.223 0.818 -32.284 1.00 98.62 127 THR A N 1
ATOM 996 C CA . THR A 1 127 ? 19.873 2.095 -32.615 1.00 98.62 127 THR A CA 1
ATOM 997 C C . THR A 1 127 ? 21.331 1.884 -33.011 1.00 98.62 127 THR A C 1
ATOM 999 O O . THR A 1 127 ? 21.784 2.414 -34.026 1.00 98.62 127 THR A O 1
ATOM 1002 N N . ARG A 1 128 ? 22.071 1.081 -32.239 1.00 98.62 128 ARG A N 1
ATOM 1003 C CA . ARG A 1 128 ? 23.476 0.777 -32.518 1.00 98.62 128 ARG A CA 1
ATOM 1004 C C . ARG A 1 128 ? 23.643 0.078 -33.866 1.00 98.62 128 ARG A C 1
ATOM 1006 O O . ARG A 1 128 ? 24.471 0.507 -34.663 1.00 98.62 128 ARG A O 1
ATOM 1013 N N . SER A 1 129 ? 22.835 -0.944 -34.139 1.00 98.38 129 SER A N 1
ATOM 1014 C CA . SER A 1 129 ? 22.869 -1.661 -35.417 1.00 98.38 129 SER A CA 1
ATOM 1015 C C . SER A 1 129 ? 22.530 -0.740 -36.595 1.00 98.38 129 SER A C 1
ATOM 1017 O O . SER A 1 129 ? 23.199 -0.777 -37.630 1.00 98.38 129 SER A O 1
ATOM 1019 N N . GLY A 1 130 ? 21.544 0.147 -36.421 1.00 98.62 130 GLY A N 1
ATOM 1020 C CA . GLY A 1 130 ? 21.198 1.165 -37.412 1.00 98.62 130 GLY A CA 1
ATOM 1021 C C . GLY A 1 130 ? 22.361 2.112 -37.721 1.00 98.62 130 GLY A C 1
ATOM 1022 O O . GLY A 1 130 ? 22.668 2.345 -38.890 1.00 98.62 130 GLY A O 1
ATOM 1023 N N . LEU A 1 131 ? 23.049 2.606 -36.688 1.00 98.62 131 LEU A N 1
ATOM 1024 C CA . LEU A 1 131 ? 24.227 3.464 -36.845 1.00 98.62 131 LEU A CA 1
ATOM 1025 C C . LEU A 1 131 ? 25.395 2.729 -37.514 1.00 98.62 131 LEU A C 1
ATOM 1027 O O . LEU A 1 131 ? 26.023 3.279 -38.415 1.00 98.62 131 LEU A O 1
ATOM 1031 N N . GLU A 1 132 ? 25.670 1.482 -37.124 1.00 98.62 132 GLU A N 1
ATOM 1032 C CA . GLU A 1 132 ? 26.717 0.658 -37.745 1.00 98.62 132 GLU A CA 1
ATOM 1033 C C . GLU A 1 132 ? 26.464 0.476 -39.250 1.00 98.62 132 GLU A C 1
ATOM 1035 O O . GLU A 1 132 ? 27.380 0.638 -40.064 1.00 98.62 132 GLU A O 1
ATOM 1040 N N . LYS A 1 133 ? 25.205 0.238 -39.640 1.00 98.56 133 LYS A N 1
ATOM 1041 C CA . LYS A 1 133 ? 24.802 0.151 -41.047 1.00 98.56 133 LYS A CA 1
ATOM 1042 C C . LYS A 1 133 ? 25.001 1.477 -41.789 1.00 98.56 133 LYS A C 1
ATOM 1044 O O . LYS A 1 133 ? 25.612 1.478 -42.856 1.00 98.56 133 LYS A O 1
ATOM 1049 N N . GLN A 1 134 ? 24.552 2.598 -41.222 1.00 98.62 134 GLN A N 1
ATOM 1050 C CA . GLN A 1 134 ? 24.721 3.924 -41.833 1.00 98.62 134 GLN A CA 1
ATOM 1051 C C . GLN A 1 134 ? 26.195 4.292 -42.036 1.00 98.62 134 GLN A C 1
ATOM 1053 O O . GLN A 1 134 ? 26.563 4.839 -43.079 1.00 98.62 134 GLN A O 1
ATOM 1058 N N . VAL A 1 135 ? 27.055 3.971 -41.064 1.00 98.62 135 VAL A N 1
ATOM 1059 C CA . VAL A 1 135 ? 28.506 4.171 -41.177 1.00 98.62 135 VAL A CA 1
ATOM 1060 C C . VAL A 1 135 ? 29.075 3.340 -42.327 1.00 98.62 135 VAL A C 1
ATOM 1062 O O . VAL A 1 135 ? 29.857 3.861 -43.124 1.00 98.62 135 VAL A O 1
ATOM 1065 N N . HIS A 1 136 ? 28.673 2.071 -42.450 1.00 98.31 136 HIS A N 1
ATOM 1066 C CA . HIS A 1 136 ? 29.141 1.199 -43.528 1.00 98.31 136 HIS A CA 1
ATOM 1067 C C . HIS A 1 136 ? 28.697 1.690 -44.914 1.00 98.31 136 HIS A C 1
ATOM 1069 O O . HIS A 1 136 ? 29.520 1.786 -45.825 1.00 98.31 136 HIS A O 1
ATOM 1075 N N . GLU A 1 137 ? 27.425 2.064 -45.061 1.00 98.56 137 GLU A N 1
ATOM 1076 C CA . GLU A 1 137 ? 26.872 2.609 -46.307 1.00 98.56 137 GLU A CA 1
ATOM 1077 C C . GLU A 1 137 ? 27.569 3.913 -46.710 1.00 98.56 137 GLU A C 1
ATOM 1079 O O . GLU A 1 137 ? 27.983 4.067 -47.860 1.00 98.56 137 GLU A O 1
ATOM 1084 N N . THR A 1 138 ? 27.779 4.822 -45.751 1.00 98.56 138 THR A N 1
ATOM 1085 C CA . THR A 1 138 ? 28.494 6.086 -45.983 1.00 98.56 138 THR A CA 1
ATOM 1086 C C . THR A 1 138 ? 29.924 5.828 -46.444 1.00 98.56 138 THR A C 1
ATOM 1088 O O . THR A 1 138 ? 30.374 6.412 -47.430 1.00 98.56 138 THR A O 1
ATOM 1091 N N . ARG A 1 139 ? 30.642 4.923 -45.768 1.00 98.56 139 ARG A N 1
ATOM 1092 C CA . ARG A 1 139 ? 32.016 4.564 -46.130 1.00 98.56 139 ARG A CA 1
ATOM 1093 C C . ARG A 1 139 ? 32.093 3.977 -47.539 1.00 98.56 139 ARG A C 1
ATOM 1095 O O . ARG A 1 139 ? 32.925 4.420 -48.324 1.00 98.56 139 ARG A O 1
ATOM 1102 N N . SER A 1 140 ? 31.218 3.029 -47.867 1.00 98.38 140 SER A N 1
ATOM 1103 C CA . SER A 1 140 ? 31.176 2.417 -49.199 1.00 98.38 140 SER A CA 1
ATOM 1104 C C . SER A 1 140 ? 30.864 3.451 -50.289 1.00 98.38 140 SER A C 1
ATOM 1106 O O . SER A 1 140 ? 31.505 3.462 -51.342 1.00 98.38 140 SER A O 1
ATOM 1108 N N . GLY A 1 141 ? 29.935 4.374 -50.018 1.00 98.50 141 GLY A N 1
ATOM 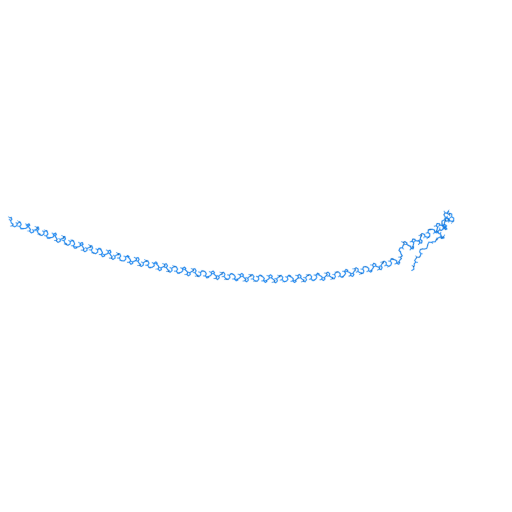1109 C CA . GLY A 1 141 ? 29.624 5.487 -50.914 1.00 98.50 141 GLY A CA 1
ATOM 1110 C C . GLY A 1 141 ? 30.828 6.398 -51.169 1.00 98.50 141 GLY A C 1
ATOM 1111 O O . GLY A 1 141 ? 31.120 6.717 -52.322 1.00 98.50 141 GLY A O 1
ATOM 1112 N N . LEU A 1 142 ? 31.564 6.765 -50.115 1.00 98.50 142 LEU A N 1
ATOM 1113 C CA . LEU A 1 142 ? 32.786 7.567 -50.229 1.00 98.50 142 LEU A CA 1
ATOM 1114 C C . LEU A 1 142 ? 33.892 6.833 -50.999 1.00 98.50 142 LEU A C 1
ATOM 1116 O O . LEU A 1 142 ? 34.532 7.432 -51.861 1.00 98.50 142 LEU A O 1
ATOM 1120 N N . GLU A 1 143 ? 34.100 5.539 -50.741 1.00 98.44 143 GLU A N 1
ATOM 1121 C CA . GLU A 1 143 ? 35.075 4.717 -51.473 1.00 98.44 143 GLU A CA 1
ATOM 1122 C C . GLU A 1 143 ? 34.761 4.696 -52.978 1.00 98.44 143 GLU A C 1
ATOM 1124 O O . GLU A 1 143 ? 35.650 4.915 -53.806 1.00 98.44 143 GLU A O 1
ATOM 1129 N N . LYS A 1 144 ? 33.483 4.539 -53.345 1.00 98.38 144 LYS A N 1
ATOM 1130 C CA . LYS A 1 144 ? 33.036 4.607 -54.741 1.00 98.38 144 LYS A CA 1
ATOM 1131 C C . LYS A 1 144 ? 33.296 5.982 -55.368 1.00 98.38 144 LYS A C 1
ATOM 1133 O O . LYS A 1 144 ? 33.869 6.046 -56.454 1.00 98.38 144 LYS A O 1
ATOM 1138 N N . GLN A 1 145 ? 32.939 7.070 -54.683 1.00 98.50 145 GLN A N 1
ATOM 1139 C CA . GLN A 1 145 ? 33.179 8.436 -55.171 1.00 98.50 145 GLN A CA 1
ATOM 1140 C C . GLN A 1 145 ? 34.671 8.726 -55.383 1.00 98.50 145 GLN A C 1
ATOM 1142 O O . GLN A 1 145 ? 35.046 9.353 -56.377 1.00 98.50 145 GLN A O 1
ATOM 1147 N N . ILE A 1 146 ? 35.533 8.248 -54.480 1.00 98.50 146 ILE A N 1
ATOM 1148 C CA . ILE A 1 146 ? 36.991 8.361 -54.614 1.00 98.50 146 ILE A CA 1
ATOM 1149 C C . ILE A 1 146 ? 37.473 7.614 -55.863 1.00 98.50 146 ILE A C 1
ATOM 1151 O O . ILE A 1 146 ? 38.246 8.172 -56.644 1.00 98.50 146 ILE A O 1
ATOM 1155 N N . HIS A 1 147 ? 37.009 6.379 -56.083 1.00 98.00 147 HIS A N 1
ATOM 1156 C CA . HIS A 1 147 ? 37.371 5.593 -57.266 1.00 98.00 147 HIS A CA 1
ATOM 1157 C C . HIS A 1 147 ? 36.927 6.254 -58.575 1.00 98.00 147 HIS A C 1
ATOM 1159 O O . HIS A 1 147 ? 37.727 6.358 -59.506 1.00 98.00 147 HIS A O 1
ATOM 1165 N N . GLU A 1 148 ? 35.686 6.737 -58.640 1.00 98.31 148 GLU A N 1
ATOM 1166 C CA . GLU A 1 148 ? 35.148 7.436 -59.812 1.00 98.31 148 GLU A CA 1
ATOM 1167 C C . GLU A 1 148 ? 35.930 8.723 -60.104 1.00 98.31 148 GLU A C 1
ATOM 1169 O O . GLU A 1 148 ? 36.341 8.954 -61.243 1.00 98.31 148 GLU A O 1
ATOM 1174 N N . THR A 1 149 ? 36.218 9.517 -59.069 1.00 98.38 149 THR A N 1
ATOM 1175 C CA . THR A 1 149 ? 37.016 10.747 -59.192 1.00 98.38 149 THR A CA 1
ATOM 1176 C C . THR A 1 149 ? 38.417 10.444 -59.713 1.00 98.38 149 THR A C 1
ATOM 1178 O O . THR A 1 149 ? 38.885 11.086 -60.653 1.00 98.38 149 THR A O 1
ATOM 1181 N N . ARG A 1 150 ? 39.088 9.436 -59.141 1.00 98.38 150 ARG A N 1
ATOM 1182 C CA . ARG A 1 150 ? 40.431 9.028 -59.564 1.00 98.38 150 ARG A CA 1
ATOM 1183 C C . ARG A 1 150 ? 40.450 8.575 -61.023 1.00 98.38 150 ARG A C 1
ATOM 1185 O O . ARG A 1 150 ? 41.301 9.032 -61.778 1.00 98.38 150 ARG A O 1
ATOM 1192 N N . SER A 1 151 ? 39.506 7.726 -61.424 1.00 98.00 151 SER A N 1
ATOM 1193 C CA . SER A 1 151 ? 39.405 7.253 -62.808 1.00 98.00 151 SER A CA 1
ATOM 1194 C C . SER A 1 151 ? 39.145 8.406 -63.786 1.00 98.00 151 SER A C 1
ATOM 1196 O O . SER A 1 151 ? 39.771 8.478 -64.846 1.00 98.00 151 SER A O 1
ATOM 1198 N N . GLY A 1 152 ? 38.280 9.355 -63.408 1.00 98.31 152 GLY A N 1
ATOM 1199 C CA . GLY A 1 152 ? 38.031 10.568 -64.186 1.00 98.31 152 GLY A CA 1
ATOM 1200 C C . GLY A 1 152 ? 39.290 11.418 -64.376 1.00 98.31 152 GLY A C 1
ATOM 1201 O O . GLY A 1 152 ? 39.586 11.832 -65.497 1.00 98.31 152 GLY A O 1
ATOM 1202 N N . LEU A 1 153 ? 40.065 11.625 -63.307 1.00 98.00 153 LEU A N 1
ATOM 1203 C CA . LEU A 1 153 ? 41.338 12.350 -63.366 1.00 98.00 153 LEU A CA 1
ATOM 1204 C C . LEU A 1 153 ? 42.381 11.621 -64.227 1.00 98.00 153 LEU A C 1
ATOM 1206 O O . LEU A 1 153 ? 43.043 12.255 -65.045 1.00 98.00 153 LEU A O 1
ATOM 1210 N N . GLU A 1 154 ? 42.509 10.297 -64.097 1.00 97.94 154 GLU A N 1
ATOM 1211 C CA . GLU A 1 154 ? 43.419 9.485 -64.920 1.00 97.94 154 GLU A CA 1
ATOM 1212 C C . GLU A 1 154 ? 43.092 9.624 -66.417 1.00 97.94 154 GLU A C 1
ATOM 1214 O O . GLU A 1 154 ? 43.991 9.845 -67.235 1.00 97.94 154 GLU A O 1
ATOM 1219 N N . LYS A 1 155 ? 41.800 9.600 -66.771 1.00 97.81 155 LYS A N 1
ATOM 1220 C CA . LYS A 1 155 ? 41.334 9.823 -68.144 1.00 97.81 155 LYS A CA 1
ATOM 1221 C C . LYS A 1 155 ? 41.677 11.228 -68.648 1.00 97.81 155 LYS A C 1
ATOM 1223 O O . LYS A 1 155 ? 42.252 11.355 -69.728 1.00 97.81 155 LYS A O 1
ATOM 1228 N N . GLN A 1 156 ? 41.392 12.269 -67.862 1.00 98.00 156 GLN A N 1
ATOM 1229 C CA . GLN A 1 156 ? 41.717 13.657 -68.225 1.00 98.00 156 GLN A CA 1
ATOM 1230 C C . GLN A 1 156 ? 43.223 13.867 -68.435 1.00 98.00 156 GLN A C 1
ATOM 1232 O O . GLN A 1 156 ? 43.631 14.568 -69.366 1.00 98.00 156 GLN A O 1
ATOM 1237 N N . ILE A 1 157 ? 44.064 13.241 -67.604 1.00 97.94 157 ILE A N 1
ATOM 1238 C CA . ILE A 1 157 ? 45.524 13.275 -67.753 1.00 97.94 157 ILE A CA 1
ATOM 1239 C C . ILE A 1 157 ? 45.946 12.614 -69.072 1.00 97.94 157 ILE A C 1
ATOM 1241 O O . ILE A 1 157 ? 46.753 13.188 -69.806 1.00 97.94 157 ILE A O 1
ATOM 1245 N N . HIS A 1 158 ? 45.406 11.436 -69.403 1.00 97.00 158 HIS A N 1
ATOM 1246 C CA . HIS A 1 158 ? 45.698 10.747 -70.667 1.00 97.00 158 HIS A CA 1
ATOM 1247 C C . HIS A 1 158 ? 45.262 11.546 -71.899 1.00 97.00 158 HIS A C 1
ATOM 1249 O O . HIS A 1 158 ? 46.039 11.671 -72.849 1.00 97.00 158 HIS A O 1
ATOM 1255 N N . GLU A 1 159 ? 44.061 12.121 -71.880 1.00 97.19 159 GLU A N 1
ATOM 1256 C CA . GLU A 1 159 ? 43.557 12.970 -72.965 1.00 97.19 159 GLU A CA 1
ATOM 1257 C C . GLU A 1 159 ? 44.433 14.215 -73.149 1.00 97.19 159 GLU A C 1
ATOM 1259 O O . GLU A 1 159 ? 44.839 14.533 -74.269 1.00 97.19 159 GLU A O 1
ATOM 1264 N N . THR A 1 160 ? 44.805 14.876 -72.047 1.00 97.50 160 THR A N 1
ATOM 1265 C CA . THR A 1 160 ? 45.688 16.052 -72.071 1.00 97.50 160 THR A CA 1
ATOM 1266 C C . THR A 1 160 ? 47.062 15.706 -72.640 1.00 97.50 160 THR A C 1
ATOM 1268 O O . THR A 1 160 ? 47.563 16.413 -73.514 1.00 97.50 160 THR A O 1
ATOM 1271 N N . ARG A 1 161 ? 47.668 14.603 -72.181 1.00 97.12 161 ARG A N 1
ATOM 1272 C CA . ARG A 1 161 ? 48.975 14.139 -72.661 1.00 97.12 161 ARG A CA 1
ATOM 1273 C C . ARG A 1 161 ? 48.944 13.814 -74.153 1.00 97.12 161 ARG A C 1
ATOM 1275 O O . ARG A 1 161 ? 49.788 14.311 -74.889 1.00 97.12 161 ARG A O 1
ATOM 1282 N N . SER A 1 162 ? 47.948 13.053 -74.598 1.00 96.56 162 SER A N 1
ATOM 1283 C CA . SER A 1 162 ? 47.790 12.691 -76.013 1.00 96.56 162 SER A CA 1
ATOM 1284 C C . SER A 1 162 ? 47.595 13.935 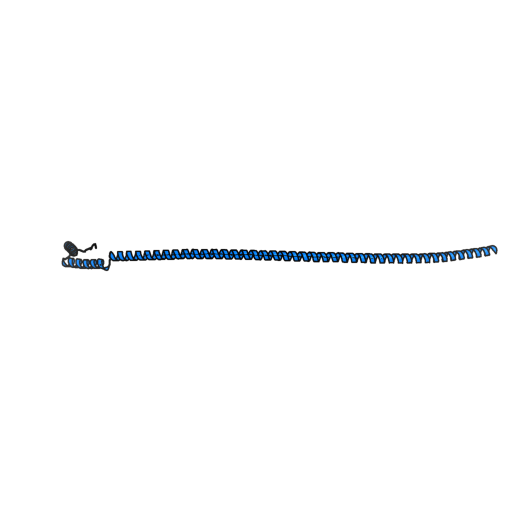-76.886 1.00 96.56 162 SER A C 1
ATOM 1286 O O . SER A 1 162 ? 48.199 14.065 -77.948 1.00 96.56 162 SER A O 1
ATOM 1288 N N . GLY A 1 163 ? 46.796 14.899 -76.414 1.00 97.00 163 GLY A N 1
ATOM 1289 C CA . GLY A 1 163 ? 46.602 16.177 -77.097 1.00 97.00 163 GLY A CA 1
ATOM 1290 C C . GLY A 1 163 ? 47.883 17.013 -77.196 1.00 97.00 163 GLY A C 1
ATOM 1291 O O . GLY A 1 163 ? 48.104 17.669 -78.215 1.00 97.00 163 GLY A O 1
ATOM 1292 N N . LEU A 1 164 ? 48.740 16.988 -76.170 1.00 96.38 164 LEU A N 1
ATOM 1293 C CA . LEU A 1 164 ? 50.058 17.628 -76.212 1.00 96.38 164 LEU A CA 1
ATOM 1294 C C . LEU A 1 164 ? 50.998 16.928 -77.200 1.00 96.38 164 LEU A C 1
ATOM 1296 O O . LEU A 1 164 ? 51.619 17.613 -78.009 1.00 96.38 164 LEU A O 1
ATOM 1300 N N . GLU A 1 165 ? 51.062 15.595 -77.184 1.00 96.25 165 GLU A N 1
ATOM 1301 C CA . GLU A 1 165 ? 51.892 14.802 -78.106 1.00 96.25 165 GLU A CA 1
ATOM 1302 C C . GLU A 1 165 ? 51.517 15.071 -79.576 1.00 96.25 165 GLU A C 1
ATOM 1304 O O . GLU A 1 165 ? 52.393 15.341 -80.400 1.00 96.25 165 GLU A O 1
ATOM 1309 N N . LEU A 1 166 ? 50.216 15.122 -79.896 1.00 95.88 166 LEU A N 1
ATOM 1310 C CA . LEU A 1 166 ? 49.735 15.486 -81.236 1.00 95.88 166 LEU A CA 1
ATOM 1311 C C . LEU A 1 166 ? 50.155 16.904 -81.645 1.00 95.88 166 LEU A C 1
ATOM 1313 O O . LEU A 1 166 ? 50.653 17.105 -82.753 1.00 95.88 166 LEU A O 1
ATOM 1317 N N . LYS A 1 167 ? 49.994 17.891 -80.751 1.00 96.38 167 LYS A N 1
ATOM 1318 C CA . LYS A 1 167 ? 50.402 19.281 -81.021 1.00 96.38 167 LYS A CA 1
ATOM 1319 C C . LYS A 1 167 ? 51.912 19.413 -81.223 1.00 96.38 167 LYS A C 1
ATOM 1321 O O . LYS A 1 167 ? 52.336 20.203 -82.063 1.00 96.38 167 LYS A O 1
ATOM 1326 N N . MET A 1 168 ? 52.720 18.662 -80.472 1.00 95.94 168 MET A N 1
ATOM 1327 C CA . MET A 1 168 ? 54.175 18.645 -80.645 1.00 95.94 168 MET A CA 1
ATOM 1328 C C . MET A 1 168 ? 54.562 18.042 -81.998 1.00 95.94 168 MET A C 1
ATOM 1330 O O . MET A 1 168 ? 55.329 18.664 -82.725 1.00 95.94 168 MET A O 1
ATOM 1334 N N . SER A 1 169 ? 53.964 16.912 -82.387 1.00 95.44 169 SER A N 1
ATOM 1335 C CA . SER A 1 169 ? 54.209 16.290 -83.696 1.00 95.44 169 SER A CA 1
ATOM 1336 C C . SER A 1 169 ? 53.806 17.200 -84.867 1.00 95.44 169 SER A C 1
ATOM 1338 O O . SER A 1 169 ? 54.536 17.325 -85.858 1.00 95.44 169 SER A O 1
ATOM 1340 N N . GLU A 1 170 ? 52.676 17.904 -84.747 1.00 95.31 170 GLU A N 1
ATOM 1341 C CA . GLU A 1 170 ? 52.260 18.896 -85.742 1.00 95.31 170 GLU A CA 1
ATOM 1342 C C . GLU A 1 170 ? 53.270 20.052 -85.831 1.00 95.31 170 GLU A C 1
ATOM 1344 O O . GLU A 1 170 ? 53.636 20.481 -86.930 1.00 95.31 170 GLU A O 1
ATOM 1349 N N . LEU A 1 171 ? 53.747 20.550 -84.685 1.00 95.62 171 LEU A N 1
ATOM 1350 C CA . LEU A 1 171 ? 54.735 21.624 -84.634 1.00 95.62 171 LEU A CA 1
ATOM 1351 C C . LEU A 1 171 ? 56.073 21.196 -85.249 1.00 95.62 171 LEU A C 1
ATOM 1353 O O . LEU A 1 171 ? 56.627 21.947 -86.050 1.00 95.62 171 LEU A O 1
ATOM 1357 N N . GLU A 1 172 ? 56.563 20.000 -84.923 1.00 95.31 172 GLU A N 1
ATOM 1358 C CA . GLU A 1 172 ? 57.768 19.410 -85.515 1.00 95.31 172 GLU A CA 1
ATOM 1359 C C . GLU A 1 172 ? 57.640 19.318 -87.035 1.00 95.31 172 GLU A C 1
ATOM 1361 O O . GLU A 1 172 ? 58.495 19.825 -87.762 1.00 95.31 172 GLU A O 1
ATOM 1366 N N . THR A 1 173 ? 56.525 18.774 -87.529 1.00 94.50 173 THR A N 1
ATOM 1367 C CA . THR A 1 173 ? 56.254 18.660 -88.969 1.00 94.50 173 THR A CA 1
ATOM 1368 C C . THR A 1 173 ? 56.240 20.035 -89.646 1.00 94.50 173 THR A C 1
ATOM 1370 O O . THR A 1 173 ? 56.875 20.232 -90.685 1.00 94.50 173 THR A O 1
ATOM 1373 N N . ARG A 1 174 ? 55.566 21.027 -89.043 1.00 95.06 174 ARG A N 1
ATOM 1374 C CA . ARG A 1 174 ? 55.530 22.409 -89.554 1.00 95.06 174 ARG A CA 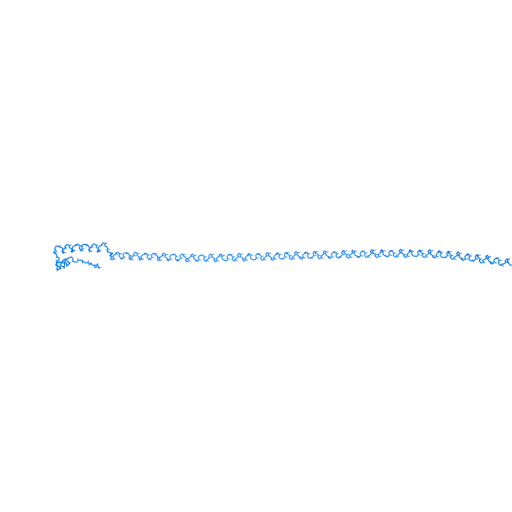1
ATOM 1375 C C . ARG A 1 174 ? 56.914 23.058 -89.563 1.00 95.06 174 ARG A C 1
ATOM 1377 O O . ARG A 1 174 ? 57.223 23.793 -90.502 1.00 95.06 174 ARG A O 1
ATOM 1384 N N . LEU A 1 175 ? 57.733 22.828 -88.537 1.00 94.38 175 LEU A N 1
ATOM 1385 C CA . LEU A 1 175 ? 59.096 23.357 -88.457 1.00 94.38 175 LEU A CA 1
ATOM 1386 C C . LEU A 1 175 ? 59.999 22.725 -89.513 1.00 94.38 175 LEU A C 1
ATOM 1388 O O . LEU A 1 175 ? 60.669 23.461 -90.233 1.00 94.38 175 LEU A O 1
ATOM 1392 N N . VAL A 1 176 ? 59.966 21.399 -89.665 1.00 94.69 176 VAL A N 1
ATOM 1393 C CA . VAL A 1 176 ? 60.710 20.682 -90.712 1.00 94.69 176 VAL A CA 1
ATOM 1394 C C . VAL A 1 176 ? 60.330 21.212 -92.094 1.00 94.69 176 VAL A C 1
ATOM 1396 O O . VAL A 1 176 ? 61.212 21.541 -92.886 1.00 94.69 176 VAL A O 1
ATOM 1399 N N . PHE A 1 177 ? 59.033 21.386 -92.365 1.00 94.12 177 PHE A N 1
ATOM 1400 C CA . PHE A 1 177 ? 58.566 21.936 -93.637 1.00 94.12 177 PHE A CA 1
ATOM 1401 C C . PHE A 1 177 ? 59.056 23.376 -93.871 1.00 94.12 177 PHE A C 1
ATOM 1403 O O . PHE A 1 177 ? 59.580 23.685 -94.941 1.00 94.12 177 PHE A O 1
ATOM 1410 N N . LYS A 1 178 ? 58.943 24.264 -92.869 1.00 93.69 178 LYS A N 1
ATOM 1411 C CA . LYS A 1 178 ? 59.412 25.660 -92.971 1.00 93.69 178 LYS A CA 1
ATOM 1412 C C . LYS A 1 178 ? 60.927 25.765 -93.153 1.00 93.69 178 LYS A C 1
ATOM 1414 O O . LYS A 1 178 ? 61.379 26.559 -93.975 1.00 93.69 178 LYS A O 1
ATOM 1419 N N . LEU A 1 179 ? 61.705 24.988 -92.400 1.00 94.25 179 LEU A N 1
ATOM 1420 C CA . LEU A 1 179 ? 63.166 24.969 -92.503 1.00 94.25 179 LEU A CA 1
ATOM 1421 C C . LEU A 1 179 ? 63.614 24.395 -93.849 1.00 94.25 179 LEU A C 1
ATOM 1423 O O . LEU A 1 179 ? 64.477 24.981 -94.497 1.00 94.25 179 LEU A O 1
ATOM 1427 N N . GLY A 1 180 ? 62.983 23.311 -94.308 1.00 92.44 180 GLY A N 1
ATOM 1428 C CA . GLY A 1 180 ? 63.216 22.756 -95.641 1.00 92.44 180 GLY A CA 1
ATOM 1429 C C . GLY A 1 180 ? 62.941 23.781 -96.743 1.00 92.44 180 GLY A C 1
ATOM 1430 O O . GLY A 1 180 ? 63.786 23.987 -97.613 1.00 92.44 180 GLY A O 1
ATOM 1431 N N . ALA A 1 181 ? 61.814 24.496 -96.665 1.00 92.38 181 ALA A N 1
ATOM 1432 C CA . ALA A 1 181 ? 61.488 25.571 -97.602 1.00 92.38 181 ALA A CA 1
ATOM 1433 C C . ALA A 1 181 ? 62.518 26.719 -97.572 1.00 92.38 181 ALA A C 1
ATOM 1435 O O . ALA A 1 181 ? 62.916 27.199 -98.633 1.00 92.38 181 ALA A O 1
ATOM 1436 N N . MET A 1 182 ? 62.998 27.131 -96.388 1.00 92.44 182 MET A N 1
ATOM 1437 C CA . MET A 1 182 ? 64.074 28.127 -96.273 1.00 92.44 182 MET A CA 1
ATOM 1438 C C . MET A 1 182 ? 65.379 27.650 -96.910 1.00 92.44 182 MET A C 1
ATOM 1440 O O . MET A 1 182 ? 65.999 28.425 -97.628 1.00 92.44 182 MET A O 1
ATOM 1444 N N . ILE A 1 183 ? 65.800 26.405 -96.666 1.00 92.75 183 ILE A N 1
ATOM 1445 C CA . ILE A 1 183 ? 67.035 25.851 -97.242 1.00 92.75 183 ILE A CA 1
ATOM 1446 C C . ILE A 1 183 ? 66.947 25.825 -98.770 1.00 92.75 183 ILE A C 1
ATOM 1448 O O . ILE A 1 183 ? 67.877 26.246 -99.449 1.00 92.75 183 ILE A O 1
ATOM 1452 N N . VAL A 1 184 ? 65.818 25.384 -99.331 1.00 90.88 184 VAL A N 1
ATOM 1453 C CA . VAL A 1 184 ? 65.611 25.415 -100.787 1.00 90.88 184 VAL A CA 1
ATOM 1454 C C . VAL A 1 184 ? 65.678 26.855 -101.307 1.00 90.88 184 VAL A C 1
ATOM 1456 O O . VAL A 1 184 ? 66.383 27.124 -102.280 1.00 90.88 184 VAL A O 1
ATOM 1459 N N . ALA A 1 185 ? 65.017 27.804 -100.638 1.00 89.56 185 ALA A N 1
ATOM 1460 C CA . ALA A 1 185 ? 65.061 29.213 -101.019 1.00 89.56 185 ALA A CA 1
ATOM 1461 C C . ALA A 1 185 ? 66.490 29.790 -100.974 1.00 89.56 185 ALA A C 1
ATOM 1463 O O . ALA A 1 185 ? 66.930 30.413 -101.936 1.00 89.56 185 ALA A O 1
ATOM 1464 N N . THR A 1 186 ? 67.264 29.546 -99.915 1.00 91.12 186 THR A N 1
ATOM 1465 C CA . THR A 1 186 ? 68.641 30.059 -99.813 1.00 91.12 186 THR A CA 1
ATOM 1466 C C . THR A 1 186 ? 69.580 29.413 -100.828 1.00 91.12 186 THR A C 1
ATOM 1468 O O . THR A 1 186 ? 70.377 30.120 -101.444 1.00 91.12 186 THR A O 1
ATOM 1471 N N . VAL A 1 187 ? 69.457 28.104 -101.071 1.00 89.94 187 VAL A N 1
ATOM 1472 C CA . VAL A 1 187 ? 70.241 27.394 -102.094 1.00 89.94 187 VAL A CA 1
ATOM 1473 C C . VAL A 1 187 ? 69.907 27.905 -103.496 1.00 89.94 187 VAL A C 1
ATOM 1475 O O . VAL A 1 187 ? 70.821 28.156 -104.281 1.00 89.94 187 VAL A O 1
ATOM 1478 N N . THR A 1 188 ? 68.626 28.120 -103.815 1.00 86.25 188 THR A N 1
ATOM 1479 C CA . THR A 1 188 ? 68.228 28.695 -105.115 1.00 86.25 188 THR A CA 1
ATOM 1480 C C . THR A 1 188 ? 68.775 30.109 -105.305 1.00 86.25 188 THR A C 1
ATOM 1482 O O . THR A 1 188 ? 69.356 30.390 -106.352 1.00 86.25 188 THR A O 1
ATOM 1485 N N . ILE A 1 189 ? 68.698 30.972 -104.284 1.00 89.19 189 ILE A N 1
ATOM 1486 C CA . ILE A 1 189 ? 69.296 32.315 -104.322 1.00 89.19 189 ILE A CA 1
ATOM 1487 C C . ILE A 1 189 ? 70.813 32.224 -104.556 1.00 89.19 189 ILE A C 1
ATOM 1489 O O . ILE A 1 189 ? 71.327 32.858 -105.478 1.00 89.19 189 ILE A O 1
ATOM 1493 N N . ALA A 1 190 ? 71.533 31.399 -103.792 1.00 84.88 190 ALA A N 1
ATOM 1494 C CA . ALA A 1 190 ? 72.978 31.226 -103.949 1.00 84.88 190 ALA A CA 1
ATOM 1495 C C . ALA A 1 190 ? 73.364 30.723 -105.354 1.00 84.88 190 ALA A C 1
ATOM 1497 O O . ALA A 1 190 ? 74.290 31.257 -105.965 1.00 84.88 190 ALA A O 1
ATOM 1498 N N . ALA A 1 191 ? 72.624 29.752 -105.901 1.00 82.62 191 ALA A N 1
ATOM 1499 C CA . ALA A 1 191 ? 72.836 29.247 -107.257 1.00 82.62 191 ALA A CA 1
ATOM 1500 C C . ALA A 1 191 ? 72.601 30.331 -108.323 1.00 82.62 191 ALA A C 1
ATOM 1502 O O . ALA A 1 191 ? 73.403 30.470 -109.250 1.00 82.62 191 ALA A O 1
ATOM 1503 N N . THR A 1 192 ? 71.543 31.142 -108.178 1.00 84.12 192 THR A N 1
ATOM 1504 C CA . THR A 1 192 ? 71.285 32.262 -109.098 1.00 84.12 192 THR A CA 1
ATOM 1505 C C . THR A 1 192 ? 72.387 33.323 -109.041 1.00 84.12 192 THR A C 1
ATOM 1507 O O . THR A 1 192 ? 72.856 33.751 -110.096 1.00 84.12 192 THR A O 1
ATOM 1510 N N . LEU A 1 193 ? 72.883 33.682 -107.850 1.00 84.00 193 LEU A N 1
ATOM 1511 C CA . LEU A 1 193 ? 74.000 34.620 -107.688 1.00 84.00 193 LEU A CA 1
ATOM 1512 C C . LEU A 1 193 ? 75.302 34.087 -108.300 1.00 84.00 193 LEU A C 1
ATOM 1514 O O . LEU A 1 193 ? 75.973 34.824 -109.018 1.00 84.00 193 LEU A O 1
ATOM 1518 N N . LEU A 1 194 ? 75.635 32.809 -108.085 1.00 79.81 194 LEU A N 1
ATOM 1519 C CA . LEU A 1 194 ? 76.814 32.180 -108.691 1.00 79.81 194 LEU A CA 1
ATOM 1520 C C . LEU A 1 194 ? 76.741 32.223 -110.226 1.00 79.81 194 LEU A C 1
ATOM 1522 O O . LEU A 1 194 ? 77.718 32.560 -110.890 1.00 79.81 194 LEU A O 1
ATOM 1526 N N . SER A 1 195 ? 75.565 31.933 -110.794 1.00 76.00 195 SER A N 1
ATOM 1527 C CA . SER A 1 195 ? 75.353 31.986 -112.246 1.00 76.00 195 SER A CA 1
ATOM 1528 C C . SER A 1 195 ? 75.481 33.399 -112.831 1.00 76.00 195 SER A C 1
ATOM 1530 O O . SER A 1 195 ? 75.871 33.544 -113.989 1.00 76.00 195 SER A O 1
ATOM 1532 N N . LEU A 1 196 ? 75.178 34.433 -112.036 1.00 80.19 196 LEU A N 1
ATOM 1533 C CA . LEU A 1 196 ? 75.345 35.837 -112.409 1.00 80.19 196 LEU A CA 1
ATOM 1534 C C . LEU A 1 196 ? 76.829 36.240 -112.390 1.00 80.19 196 LEU A C 1
ATOM 1536 O O . LEU A 1 196 ? 77.286 36.887 -113.323 1.00 80.19 196 LEU A O 1
ATOM 1540 N N . LEU A 1 197 ? 77.578 35.793 -111.377 1.00 73.00 197 LEU A N 1
ATOM 1541 C CA . LEU A 1 197 ? 79.007 36.081 -111.188 1.00 73.00 197 LEU A CA 1
ATOM 1542 C C . LEU A 1 197 ? 79.905 35.419 -112.245 1.00 73.00 197 LEU A C 1
ATOM 1544 O O . LEU A 1 197 ? 80.923 35.981 -112.616 1.00 73.00 197 LEU A O 1
ATOM 1548 N N . ILE A 1 198 ? 79.526 34.241 -112.755 1.00 74.00 198 ILE A N 1
ATOM 1549 C CA . ILE A 1 198 ? 80.231 33.570 -113.868 1.00 74.00 198 ILE A CA 1
ATOM 1550 C C . ILE A 1 198 ? 79.976 34.282 -115.214 1.00 74.00 198 ILE A C 1
ATOM 1552 O O . ILE A 1 198 ? 80.735 34.102 -116.164 1.00 74.00 198 ILE A O 1
ATOM 1556 N N . LYS A 1 199 ? 78.895 35.068 -115.323 1.00 63.84 199 LYS A N 1
ATOM 1557 C CA . LYS A 1 199 ? 78.507 35.795 -116.546 1.00 63.84 199 LYS A CA 1
ATOM 1558 C C . LYS A 1 199 ? 79.030 37.236 -116.621 1.00 63.84 199 LYS A C 1
ATOM 1560 O O . LYS A 1 199 ? 78.873 37.851 -117.675 1.00 63.84 199 LYS A O 1
ATOM 1565 N N . THR A 1 200 ? 79.609 37.759 -115.545 1.00 55.22 200 THR A N 1
ATOM 1566 C CA . THR A 1 200 ? 80.317 39.052 -115.479 1.00 55.22 200 THR A CA 1
ATOM 1567 C C . THR A 1 200 ? 81.815 38.848 -115.560 1.00 55.22 200 THR A C 1
ATOM 1569 O O . THR A 1 200 ? 82.463 39.606 -116.311 1.00 55.22 200 THR A O 1
#